Protein AF-0000000071598225 (afdb_homodimer)

pLDDT: mean 70.07, std 23.24, range [24.27, 95.56]

Foldseek 3Di:
DPPPPPVVVPPPVPLVVLLPPCPVCLPLVVVCVVCVVVCVVVVHDQDPVNSSSVSSVVVVVVVVLVVQLVVVCVVVVHPDRDPVSSVVCVVVVVVPPD/DPPPPPPVPPPPVPLVVLLPPCPVCLPLVVVCVVCVVVCVVVVHDQDPVNSSSVSSVVVVVVVVLVVQLVVVCVVVVHPDRDPVSSVVCVVVVVVPPD

Organism: Manduca sexta (NCBI:txid7130)

Structure (mmCIF, N/CA/C/O backbone):
data_AF-0000000071598225-model_v1
#
loop_
_entity.id
_entity.type
_entity.pdbx_description
1 polymer 'Centromere protein X'
#
loop_
_atom_site.group_PDB
_atom_site.id
_atom_site.type_symbol
_atom_site.label_atom_id
_atom_site.label_alt_id
_atom_site.label_comp_id
_atom_site.label_asym_id
_atom_site.label_entity_id
_atom_site.label_seq_id
_atom_site.pdbx_PDB_ins_code
_atom_site.Cartn_x
_atom_site.Cartn_y
_atom_site.Cartn_z
_atom_site.occupancy
_atom_site.B_iso_or_equiv
_atom_site.auth_seq_id
_atom_site.auth_comp_id
_atom_site.auth_asym_id
_atom_site.auth_atom_id
_atom_site.pdbx_PDB_model_num
ATOM 1 N N . MET A 1 1 ? -28.828 -3.996 40.094 1 24.27 1 MET A N 1
ATOM 2 C CA . MET A 1 1 ? -27.719 -3.182 39.562 1 24.27 1 MET A CA 1
ATOM 3 C C . MET A 1 1 ? -27.25 -3.689 38.219 1 24.27 1 MET A C 1
ATOM 5 O O . MET A 1 1 ? -26.688 -4.777 38.125 1 24.27 1 MET A O 1
ATOM 9 N N . ALA A 1 2 ? -28.047 -3.359 37.125 1 32.53 2 ALA A N 1
ATOM 10 C CA . ALA A 1 2 ? -28.109 -3.889 35.781 1 32.53 2 ALA A CA 1
ATOM 11 C C . ALA A 1 2 ? -26.828 -3.586 35 1 32.53 2 ALA A C 1
ATOM 13 O O . ALA A 1 2 ? -26.422 -2.426 34.906 1 32.53 2 ALA A O 1
ATOM 14 N N . ARG A 1 3 ? -25.766 -4.344 35.25 1 30.97 3 ARG A N 1
ATOM 15 C CA . ARG A 1 3 ? -24.5 -4.227 34.562 1 30.97 3 ARG A CA 1
ATOM 16 C C . ARG A 1 3 ? -24.703 -4.191 33.031 1 30.97 3 ARG A C 1
ATOM 18 O O . ARG A 1 3 ? -25.188 -5.156 32.469 1 30.97 3 ARG A O 1
ATOM 25 N N . ASN A 1 4 ? -25.203 -3.088 32.531 1 29.61 4 ASN A N 1
ATOM 26 C CA . ASN A 1 4 ? -25.344 -2.797 31.094 1 29.61 4 ASN A CA 1
ATOM 27 C C . ASN A 1 4 ? -24.078 -3.18 30.328 1 29.61 4 ASN A C 1
ATOM 29 O O . ASN A 1 4 ? -23 -2.648 30.594 1 29.61 4 ASN A O 1
ATOM 33 N N . SER A 1 5 ? -23.984 -4.438 30.047 1 31.88 5 SER A N 1
ATOM 34 C CA . SER A 1 5 ? -22.969 -5.07 29.219 1 31.88 5 SER A CA 1
ATOM 35 C C . SER A 1 5 ? -22.703 -4.254 27.953 1 31.88 5 SER A C 1
ATOM 37 O O . SER A 1 5 ? -23.578 -4.117 27.094 1 31.88 5 SER A O 1
ATOM 39 N N . ASN A 1 6 ? -22.125 -3.064 28.109 1 31.23 6 ASN A N 1
ATOM 40 C CA . ASN A 1 6 ? -21.625 -2.191 27.047 1 31.23 6 ASN A CA 1
ATOM 41 C C . ASN A 1 6 ? -20.859 -2.973 25.984 1 31.23 6 ASN A C 1
ATOM 43 O O . ASN A 1 6 ? -19.75 -3.461 26.25 1 31.23 6 ASN A O 1
ATOM 47 N N . GLU A 1 7 ? -21.547 -3.922 25.344 1 30.5 7 GLU A N 1
ATOM 48 C CA . GLU A 1 7 ? -21.062 -4.629 24.172 1 30.5 7 GLU A CA 1
ATOM 49 C C . GLU A 1 7 ? -20.328 -3.68 23.219 1 30.5 7 GLU A C 1
ATOM 51 O O . GLU A 1 7 ? -20.938 -2.758 22.672 1 30.5 7 GLU A O 1
ATOM 56 N N . LYS A 1 8 ? -19.281 -3.092 23.688 1 32.28 8 LYS A N 1
ATOM 57 C CA . LYS A 1 8 ? -18.344 -2.352 22.859 1 32.28 8 LYS A CA 1
ATOM 58 C C . LYS A 1 8 ? -18.219 -3 21.469 1 32.28 8 LYS A C 1
ATOM 60 O O . LYS A 1 8 ? -17.797 -4.152 21.359 1 32.28 8 LYS A O 1
ATOM 65 N N . GLY A 1 9 ? -19.266 -2.953 20.656 1 29.3 9 GLY A N 1
ATOM 66 C CA . GLY A 1 9 ? -19.344 -3.312 19.25 1 29.3 9 GLY A CA 1
ATOM 67 C C . GLY A 1 9 ? -18.047 -3.064 18.484 1 29.3 9 GLY A C 1
ATOM 68 O O . GLY A 1 9 ? -17.625 -1.918 18.344 1 29.3 9 GLY A O 1
ATOM 69 N N . GLU A 1 10 ? -17.141 -3.887 18.672 1 32.41 10 GLU A N 1
ATOM 70 C CA . GLU A 1 10 ? -15.852 -3.969 17.984 1 32.41 10 GLU A CA 1
ATOM 71 C C . GLU A 1 10 ? -16 -3.633 16.5 1 32.41 10 GLU A C 1
ATOM 73 O O . GLU A 1 10 ? -16.766 -4.285 15.781 1 32.41 10 GLU A O 1
ATOM 78 N N . ASP A 1 11 ? -16.219 -2.365 16.172 1 32.75 11 ASP A N 1
ATOM 79 C CA . ASP A 1 11 ? -16.219 -1.809 14.82 1 32.75 11 ASP A CA 1
ATOM 80 C C . ASP A 1 11 ? -15.188 -2.5 13.938 1 32.75 11 ASP A C 1
ATOM 82 O O . ASP A 1 11 ? -13.992 -2.18 14 1 32.75 11 ASP A O 1
ATOM 86 N N . SER A 1 12 ? -15.273 -3.818 13.898 1 37 12 SER A N 1
ATOM 87 C CA . SER A 1 12 ? -14.562 -4.613 12.898 1 37 12 SER A CA 1
ATOM 88 C C . SER A 1 12 ? -14.617 -3.949 11.523 1 37 12 SER A C 1
ATOM 90 O O . SER A 1 12 ? -15.688 -3.58 11.047 1 37 12 SER A O 1
ATOM 92 N N . VAL A 1 13 ? -13.719 -3.119 11.297 1 34.91 13 VAL A N 1
ATOM 93 C CA . VAL A 1 13 ? -13.664 -2.59 9.938 1 34.91 13 VAL A CA 1
ATOM 94 C C . VAL A 1 13 ? -13.984 -3.699 8.938 1 34.91 13 VAL A C 1
ATOM 96 O O . VAL A 1 13 ? -13.328 -4.746 8.93 1 34.91 13 VAL A O 1
ATOM 99 N N . ASP A 1 14 ? -15.211 -3.887 8.664 1 36.88 14 ASP A N 1
ATOM 100 C CA . ASP A 1 14 ? -15.711 -4.77 7.613 1 36.88 14 ASP A CA 1
ATOM 101 C C . ASP A 1 14 ? -14.906 -4.602 6.324 1 36.88 14 ASP A C 1
ATOM 103 O O . ASP A 1 14 ? -14.859 -3.508 5.754 1 36.88 14 ASP A O 1
ATOM 107 N N . PRO A 1 15 ? -13.914 -5.434 6.133 1 37.16 15 PRO A N 1
ATOM 108 C CA . PRO A 1 15 ? -13.172 -5.371 4.871 1 37.16 15 PRO A CA 1
ATOM 109 C C . PRO A 1 15 ? -14.062 -5.051 3.676 1 37.16 15 PRO A C 1
ATOM 111 O O . PRO A 1 15 ? -13.633 -4.379 2.736 1 37.16 15 PRO A O 1
ATOM 114 N N . ALA A 1 16 ? -15.227 -5.586 3.625 1 39.78 16 ALA A N 1
ATOM 115 C CA . ALA A 1 16 ? -16.188 -5.27 2.57 1 39.78 16 ALA A CA 1
ATOM 116 C C . ALA A 1 16 ? -16.484 -3.773 2.529 1 39.78 16 ALA A C 1
ATOM 118 O O . ALA A 1 16 ? -16.672 -3.201 1.453 1 39.78 16 ALA A O 1
ATOM 119 N N . ALA A 1 17 ? -16.75 -3.217 3.609 1 39.75 17 ALA A N 1
ATOM 120 C CA . ALA A 1 17 ? -17.062 -1.79 3.643 1 39.75 17 ALA A CA 1
ATOM 121 C C . ALA A 1 17 ? -15.898 -0.961 3.109 1 39.75 17 ALA A C 1
ATOM 123 O O . ALA A 1 17 ? -16.109 0.063 2.455 1 39.75 17 ALA A O 1
ATOM 124 N N . VAL A 1 18 ? -14.672 -1.358 3.492 1 36.47 18 VAL A N 1
ATOM 125 C CA . VAL A 1 18 ? -13.508 -0.689 2.92 1 36.47 18 VAL A CA 1
ATOM 126 C C . VAL A 1 18 ? -13.539 -0.802 1.398 1 36.47 18 VAL A C 1
ATOM 128 O O . VAL A 1 18 ? -13.195 0.149 0.691 1 36.47 18 VAL A O 1
ATOM 131 N N . VAL A 1 19 ? -14.008 -1.912 0.935 1 36.34 19 VAL A N 1
ATOM 132 C CA . VAL A 1 19 ? -14.047 -2.191 -0.497 1 36.34 19 VAL A CA 1
ATOM 133 C C . VAL A 1 19 ? -15.062 -1.277 -1.175 1 36.34 19 VAL A C 1
ATOM 135 O O . VAL A 1 19 ? -14.859 -0.849 -2.312 1 36.34 19 VAL A O 1
ATOM 138 N N . SER A 1 20 ? -16.172 -1.08 -0.518 1 34.19 20 SER A N 1
ATOM 139 C CA . SER A 1 20 ? -17.266 -0.399 -1.203 1 34.19 20 SER A CA 1
ATOM 140 C C . SER A 1 20 ? -16.859 1.019 -1.602 1 34.19 20 SER A C 1
ATOM 142 O O . SER A 1 20 ? -17.25 1.503 -2.666 1 34.19 20 SER A O 1
ATOM 144 N N . ASN A 1 21 ? -16.469 1.768 -0.641 1 32.78 21 ASN A N 1
ATOM 145 C CA . ASN A 1 21 ? -16.375 3.189 -0.948 1 32.78 21 ASN A CA 1
ATOM 146 C C . ASN A 1 21 ? -15.125 3.502 -1.776 1 32.78 21 ASN A C 1
ATOM 148 O O . ASN A 1 21 ? -14.805 4.668 -2.012 1 32.78 21 ASN A O 1
ATOM 152 N N . VAL A 1 22 ? -14.195 2.541 -1.719 1 34.09 22 VAL A N 1
ATOM 153 C CA . VAL A 1 22 ? -13.039 3.027 -2.459 1 34.09 22 VAL A CA 1
ATOM 154 C C . VAL A 1 22 ? -13.383 3.15 -3.939 1 34.09 22 VAL A C 1
ATOM 156 O O . VAL A 1 22 ? -13.406 2.15 -4.664 1 34.09 22 VAL A O 1
ATOM 159 N N . LYS A 1 23 ? -14.297 3.828 -4.223 1 36.16 23 LYS A N 1
ATOM 160 C CA . LYS A 1 23 ? -14.508 4.301 -5.586 1 36.16 23 LYS A CA 1
ATOM 161 C C . LYS A 1 23 ? -13.18 4.633 -6.262 1 36.16 23 LYS A C 1
ATOM 163 O O . LYS A 1 23 ? -13.148 5.059 -7.418 1 36.16 23 LYS A O 1
ATOM 168 N N . SER A 1 24 ? -12.109 4.926 -5.434 1 40.84 24 SER A N 1
ATOM 169 C CA . SER A 1 24 ? -10.914 5.355 -6.148 1 40.84 24 SER A CA 1
ATOM 170 C C . SER A 1 24 ? -10.273 4.195 -6.902 1 40.84 24 SER A C 1
ATOM 172 O O . SER A 1 24 ? -9.977 3.152 -6.316 1 40.84 24 SER A O 1
ATOM 174 N N . THR A 1 25 ? -10.719 4.016 -8.086 1 43.25 25 THR A N 1
ATOM 175 C CA . THR A 1 25 ? -10.188 3.125 -9.109 1 43.25 25 THR A CA 1
ATOM 176 C C . THR A 1 25 ? -8.672 3.01 -8.984 1 43.25 25 THR A C 1
ATOM 178 O O . THR A 1 25 ? -7.938 3.926 -9.375 1 43.25 25 THR A O 1
ATOM 181 N N . PHE A 1 26 ? -8.203 2.783 -7.727 1 51.78 26 PHE A N 1
ATOM 182 C CA . PHE A 1 26 ? -6.824 2.307 -7.758 1 51.78 26 PHE A CA 1
ATOM 183 C C . PHE A 1 26 ? -6.578 1.431 -8.977 1 51.78 26 PHE A C 1
ATOM 185 O O . PHE A 1 26 ? -7.184 0.365 -9.117 1 51.78 26 PHE A O 1
ATOM 192 N N . LYS A 1 27 ? -6.105 2.197 -10.055 1 62.22 27 LYS A N 1
ATOM 193 C CA . LYS A 1 27 ? -5.996 1.568 -11.367 1 62.22 27 LYS A CA 1
ATOM 194 C C . LYS A 1 27 ? -5.27 0.23 -11.281 1 62.22 27 LYS A C 1
ATOM 196 O O . LYS A 1 27 ? -4.211 0.133 -10.648 1 62.22 27 LYS A O 1
ATOM 201 N N . LYS A 1 28 ? -6.16 -0.711 -11.352 1 71.12 28 LYS A N 1
ATOM 202 C CA . LYS A 1 28 ? -5.699 -2.078 -11.578 1 71.12 28 LYS A CA 1
ATOM 203 C C . LYS A 1 28 ? -4.383 -2.094 -12.352 1 71.12 28 LYS A C 1
ATOM 205 O O . LYS A 1 28 ? -3.488 -2.889 -12.047 1 71.12 28 LYS A O 1
ATOM 210 N N . GLU A 1 29 ? -4.332 -1.065 -13.148 1 71.44 29 GLU A N 1
ATOM 211 C CA . GLU A 1 29 ? -3.18 -1.021 -14.039 1 71.44 29 GLU A CA 1
ATOM 212 C C . GLU A 1 29 ? -1.901 -0.691 -13.273 1 71.44 29 GLU A C 1
ATOM 214 O O . GLU A 1 29 ? -0.827 -1.195 -13.609 1 71.44 29 GLU A O 1
ATOM 219 N N . ILE A 1 30 ? -2.074 0.053 -12.25 1 69.06 30 ILE A N 1
ATOM 220 C CA . ILE A 1 30 ? -0.913 0.464 -11.469 1 69.06 30 ILE A CA 1
ATOM 221 C C . ILE A 1 30 ? -0.365 -0.73 -10.688 1 69.06 30 ILE A C 1
ATOM 223 O O . ILE A 1 30 ? 0.847 -0.956 -10.656 1 69.06 30 ILE A O 1
ATOM 227 N N . ILE A 1 31 ? -1.209 -1.408 -10.133 1 78.19 31 ILE A N 1
ATOM 228 C CA . ILE A 1 31 ? -0.798 -2.572 -9.352 1 78.19 31 ILE A CA 1
ATOM 229 C C . ILE A 1 31 ? -0.162 -3.611 -10.273 1 78.19 31 ILE A C 1
ATOM 231 O O . ILE A 1 31 ? 0.85 -4.223 -9.922 1 78.19 31 ILE A O 1
ATOM 235 N N . LYS A 1 32 ? -0.778 -3.732 -11.398 1 76.94 32 LYS A N 1
ATOM 236 C CA . LYS A 1 32 ? -0.254 -4.695 -12.367 1 76.94 32 LYS A CA 1
ATOM 237 C C . LYS A 1 32 ? 1.166 -4.328 -12.789 1 76.94 32 LYS A C 1
ATOM 239 O O . LYS A 1 32 ? 2.029 -5.203 -12.898 1 76.94 32 LYS A O 1
ATOM 244 N N . GLU A 1 33 ? 1.327 -3.117 -13.031 1 74.94 33 GLU A N 1
ATOM 245 C CA . GLU A 1 33 ? 2.65 -2.65 -13.43 1 74.94 33 GLU A CA 1
ATOM 246 C C . GLU A 1 33 ? 3.684 -2.91 -12.336 1 74.94 33 GLU A C 1
ATOM 248 O O . GLU A 1 33 ? 4.82 -3.293 -12.625 1 74.94 33 GLU A O 1
ATOM 253 N N . LEU A 1 34 ? 3.256 -2.67 -11.156 1 74.62 34 LEU A N 1
ATOM 254 C CA . LEU A 1 34 ? 4.148 -2.877 -10.016 1 74.62 34 LEU A CA 1
ATOM 255 C C . LE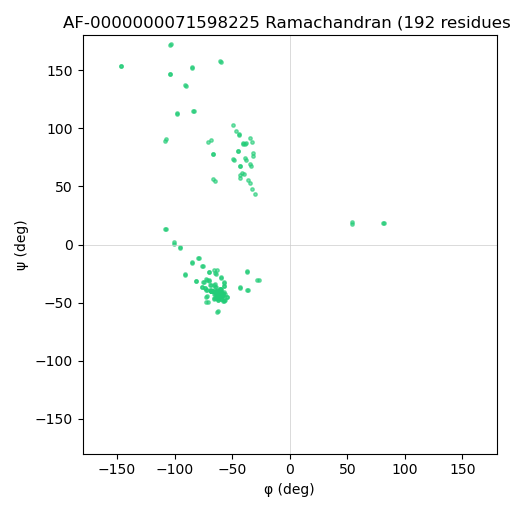U A 1 34 ? 4.527 -4.348 -9.883 1 74.62 34 LEU A C 1
ATOM 257 O O . LEU A 1 34 ? 5.672 -4.676 -9.562 1 74.62 34 LEU A O 1
ATOM 261 N N . LEU A 1 35 ? 3.635 -5.16 -10.164 1 79.31 35 LEU A N 1
ATOM 262 C CA . LEU A 1 35 ? 3.828 -6.582 -9.906 1 79.31 35 LEU A CA 1
ATOM 263 C C . LEU A 1 35 ? 4.43 -7.281 -11.117 1 79.31 35 LEU A C 1
ATOM 265 O O . LEU A 1 35 ? 4.914 -8.414 -11.008 1 79.31 35 LEU A O 1
ATOM 269 N N . ASN A 1 36 ? 4.215 -6.777 -12.258 1 74.56 36 ASN A N 1
ATOM 270 C CA . ASN A 1 36 ? 4.695 -7.406 -13.484 1 74.56 36 ASN A CA 1
ATOM 271 C C . ASN A 1 36 ? 6.129 -7.902 -13.328 1 74.56 36 ASN A C 1
ATOM 273 O O . ASN A 1 36 ? 6.473 -8.984 -13.812 1 74.56 36 ASN A O 1
ATOM 277 N N . GLY A 1 37 ? 6.984 -7.195 -12.633 1 66.56 37 GLY A N 1
ATOM 278 C CA . GLY A 1 37 ? 8.328 -7.707 -12.438 1 66.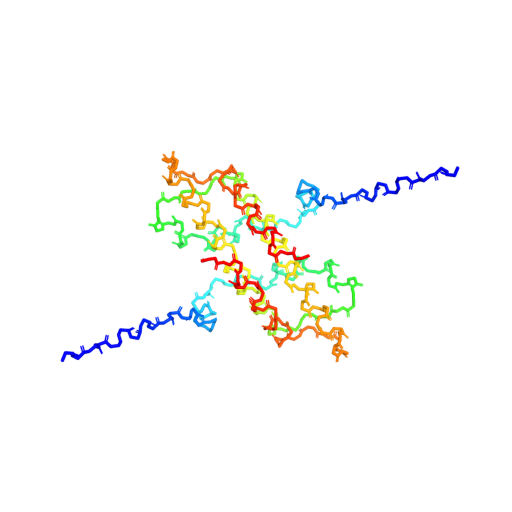56 37 GLY A CA 1
ATOM 279 C C . GLY A 1 37 ? 8.383 -8.898 -11.492 1 66.56 37 GLY A C 1
ATOM 280 O O . GLY A 1 37 ? 8.922 -9.945 -11.844 1 66.56 37 GLY A O 1
ATOM 281 N N . SER A 1 38 ? 7.816 -8.82 -10.406 1 63.06 38 SER A N 1
ATOM 282 C CA . SER A 1 38 ? 7.898 -9.836 -9.359 1 63.06 38 SER A CA 1
ATOM 283 C C . SER A 1 38 ? 7.023 -11.039 -9.688 1 63.06 38 SER A C 1
ATOM 285 O O . SER A 1 38 ? 7.418 -12.188 -9.445 1 63.06 38 SER A O 1
ATOM 287 N N . PHE A 1 39 ? 5.902 -10.844 -10.273 1 66.88 39 PHE A N 1
ATOM 288 C CA . PHE A 1 39 ? 4.961 -11.914 -10.586 1 66.88 39 PHE A CA 1
ATOM 289 C C . PHE A 1 39 ? 5.352 -12.633 -11.867 1 66.88 39 PHE A C 1
ATOM 291 O O . PHE A 1 39 ? 5.145 -13.836 -12 1 66.88 39 PHE A O 1
ATOM 298 N N . GLN A 1 40 ? 5.922 -11.93 -12.695 1 61.53 40 GLN A N 1
ATOM 299 C CA . GLN A 1 40 ? 6.375 -12.57 -13.922 1 61.53 40 GLN A CA 1
ATOM 300 C C . GLN A 1 40 ? 7.547 -13.508 -13.656 1 61.53 40 GLN A C 1
ATOM 302 O O . GLN A 1 40 ? 7.66 -14.562 -14.289 1 61.53 40 GLN A O 1
ATOM 307 N N . ASP A 1 41 ? 8.297 -13.164 -12.695 1 64.62 41 ASP A N 1
ATOM 308 C CA . ASP A 1 41 ? 9.469 -13.984 -12.43 1 64.62 41 ASP A CA 1
ATOM 309 C C . ASP A 1 41 ? 9.078 -15.344 -11.852 1 64.62 41 ASP A C 1
ATOM 311 O O . ASP A 1 41 ? 9.766 -16.344 -12.062 1 64.62 41 ASP A O 1
ATOM 315 N N . ASN A 1 42 ? 7.984 -15.484 -11.258 1 65.88 42 ASN A N 1
ATOM 316 C CA . ASN A 1 42 ? 7.598 -16.719 -10.578 1 65.88 42 ASN A CA 1
ATOM 317 C C . ASN A 1 42 ? 6.512 -17.453 -11.344 1 65.88 42 ASN A C 1
ATOM 319 O O . ASN A 1 42 ? 5.973 -18.453 -10.859 1 65.88 42 ASN A O 1
ATOM 323 N N . LYS A 1 43 ? 6.297 -17.031 -12.578 1 76.94 43 LYS A N 1
ATOM 324 C CA . LYS A 1 43 ? 5.273 -17.656 -13.414 1 76.94 43 LYS A CA 1
ATOM 325 C C . LYS A 1 43 ? 3.916 -17.656 -12.719 1 76.94 43 LYS A C 1
ATOM 327 O O . LYS A 1 43 ? 3.107 -18.562 -12.906 1 76.94 43 LYS A O 1
ATOM 332 N N . MET A 1 44 ? 3.766 -16.844 -11.727 1 83.94 44 MET A N 1
ATOM 333 C CA . MET A 1 44 ? 2.496 -16.703 -11.016 1 83.94 44 MET A CA 1
ATOM 334 C C . MET A 1 44 ? 1.635 -15.625 -11.656 1 83.94 44 MET A C 1
ATOM 336 O O . MET A 1 44 ? 2.15 -14.594 -12.094 1 83.94 44 MET A O 1
ATOM 340 N N . LYS A 1 45 ? 0.353 -16.016 -11.758 1 87.06 45 LYS A N 1
ATOM 341 C CA . LYS A 1 45 ? -0.62 -15.039 -12.242 1 87.06 45 LYS A CA 1
ATOM 342 C C . LYS A 1 45 ? -1.469 -14.5 -11.094 1 87.06 45 LYS A C 1
ATOM 344 O O . LYS A 1 45 ? -1.721 -15.203 -10.117 1 87.06 45 LYS A O 1
ATOM 349 N N . LEU A 1 46 ? -1.804 -13.281 -11.25 1 90.44 46 LEU A N 1
ATOM 350 C CA . LEU A 1 46 ? -2.709 -12.633 -10.312 1 90.44 46 LEU A CA 1
ATOM 351 C C . LEU A 1 46 ? -4.137 -12.617 -10.852 1 90.44 46 LEU A C 1
ATOM 353 O O . LEU A 1 46 ? -4.402 -12.023 -11.891 1 90.44 46 LEU A O 1
ATOM 357 N N . GLY A 1 47 ? -4.984 -13.367 -10.148 1 91 47 GLY A N 1
ATOM 358 C CA . GLY A 1 47 ? -6.383 -13.359 -10.555 1 91 47 GLY A CA 1
ATOM 359 C C . GLY A 1 47 ? -7.012 -11.984 -10.492 1 91 47 GLY A C 1
ATOM 360 O O . GLY A 1 47 ? -6.574 -11.125 -9.719 1 91 47 GLY A O 1
ATOM 361 N N . ASN A 1 48 ? -8.094 -11.867 -11.273 1 88.88 48 ASN A N 1
ATOM 362 C CA . ASN A 1 48 ? -8.75 -10.57 -11.359 1 88.88 48 ASN A CA 1
ATOM 363 C C . ASN A 1 48 ? -9.32 -10.133 -10.016 1 88.88 48 ASN A C 1
ATOM 365 O O . ASN A 1 48 ? -9.156 -8.984 -9.609 1 88.88 48 ASN A O 1
ATOM 369 N N . ASP A 1 49 ? -9.93 -11.047 -9.414 1 90.94 49 ASP A N 1
ATOM 370 C CA . ASP A 1 49 ? -10.516 -10.703 -8.125 1 90.94 49 ASP A CA 1
ATOM 371 C C . ASP A 1 49 ? -9.438 -10.438 -7.082 1 90.94 49 ASP A C 1
ATOM 373 O O . ASP A 1 49 ? -9.602 -9.586 -6.207 1 90.94 49 ASP A O 1
ATOM 377 N N . ALA A 1 50 ? -8.391 -11.227 -7.109 1 92.31 50 ALA A N 1
ATOM 378 C CA . ALA A 1 50 ? -7.25 -11 -6.227 1 92.31 50 ALA A CA 1
ATOM 379 C C . ALA A 1 50 ? -6.652 -9.617 -6.445 1 92.31 50 ALA A C 1
ATOM 381 O O . ALA A 1 50 ? -6.32 -8.922 -5.48 1 92.31 50 ALA A O 1
ATOM 382 N N . LEU A 1 51 ? -6.562 -9.289 -7.672 1 88.06 51 LEU A N 1
ATOM 383 C CA . LEU A 1 51 ? -6.047 -7.969 -8.016 1 88.06 51 LEU A CA 1
ATOM 384 C C . LEU A 1 51 ? -6.895 -6.871 -7.383 1 88.06 51 LEU A C 1
ATOM 386 O O . LEU A 1 51 ? -6.359 -5.906 -6.832 1 88.06 51 LEU A O 1
ATOM 390 N N . LEU A 1 52 ? -8.125 -7.043 -7.441 1 87 52 LEU A N 1
ATOM 391 C CA . LEU A 1 52 ? -9.031 -6.062 -6.859 1 87 52 LEU A CA 1
ATOM 392 C C . LEU A 1 52 ? -8.836 -5.969 -5.348 1 87 52 LEU A C 1
ATOM 394 O O . LEU A 1 52 ? -8.828 -4.871 -4.789 1 87 52 LEU A O 1
ATOM 398 N N . LEU A 1 53 ? -8.641 -7.09 -4.77 1 88.88 53 LEU A N 1
ATOM 399 C CA . LEU A 1 53 ? -8.438 -7.09 -3.324 1 88.88 53 LEU A CA 1
ATOM 400 C C . LEU A 1 53 ? -7.113 -6.438 -2.955 1 88.88 53 LEU A C 1
ATOM 402 O O . LEU A 1 53 ? -7.027 -5.711 -1.965 1 88.88 53 LEU A O 1
ATOM 406 N N . VAL A 1 54 ? -6.105 -6.711 -3.723 1 88.81 54 VAL A N 1
ATOM 407 C CA . VAL A 1 54 ? -4.801 -6.109 -3.473 1 88.81 54 VAL A CA 1
ATOM 408 C C . VAL A 1 54 ? -4.902 -4.59 -3.564 1 88.81 54 VAL A C 1
ATOM 410 O O . VAL A 1 54 ? -4.277 -3.869 -2.783 1 88.81 54 VAL A O 1
ATOM 413 N N . VAL A 1 55 ? -5.656 -4.102 -4.469 1 85.44 55 VAL A N 1
ATOM 414 C CA . VAL A 1 55 ? -5.875 -2.666 -4.613 1 85.44 55 VAL A CA 1
ATOM 415 C C . VAL A 1 55 ? -6.48 -2.105 -3.328 1 85.44 55 VAL A C 1
ATOM 417 O O . VAL A 1 55 ? -6.039 -1.07 -2.826 1 85.44 55 VAL A O 1
ATOM 420 N N . GLU A 1 56 ? -7.457 -2.775 -2.857 1 85.19 56 GLU 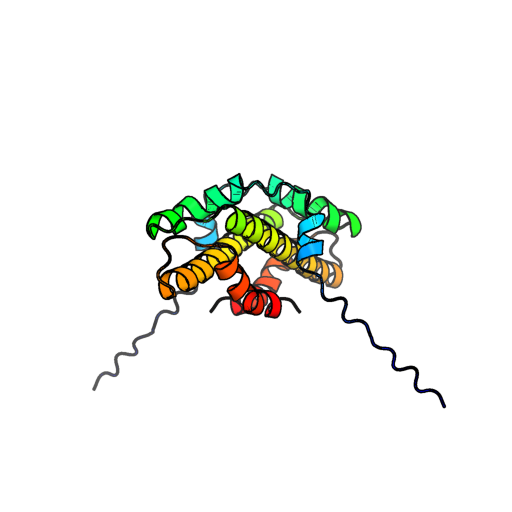A N 1
ATOM 421 C CA . GLU A 1 56 ? -8.102 -2.324 -1.626 1 85.19 56 GLU A CA 1
ATOM 422 C C . GLU A 1 56 ? -7.117 -2.34 -0.456 1 85.19 56 GLU A C 1
ATOM 424 O O . GLU A 1 56 ? -7.117 -1.425 0.37 1 85.19 56 GLU A O 1
ATOM 429 N N . VAL A 1 57 ? -6.395 -3.391 -0.343 1 85.94 57 VAL A N 1
ATOM 430 C CA . VAL A 1 57 ? -5.395 -3.506 0.712 1 85.94 57 VAL A CA 1
ATOM 431 C C . VAL A 1 57 ? -4.383 -2.367 0.594 1 85.94 57 VAL A C 1
ATOM 433 O O . VAL A 1 57 ? -4.055 -1.715 1.589 1 85.94 57 VAL A O 1
ATOM 436 N N . ALA A 1 58 ? -3.93 -2.094 -0.625 1 86.5 58 ALA A N 1
ATOM 437 C CA . ALA A 1 58 ? -2.967 -1.021 -0.861 1 86.5 58 ALA A CA 1
ATOM 438 C C . ALA A 1 58 ? -3.533 0.33 -0.434 1 86.5 58 ALA A C 1
ATOM 440 O O . ALA A 1 58 ? -2.836 1.136 0.185 1 86.5 58 ALA A O 1
ATOM 441 N N . LYS A 1 59 ? -4.707 0.591 -0.76 1 83.88 59 LYS A N 1
ATOM 442 C CA . LYS A 1 59 ? -5.367 1.832 -0.363 1 83.88 59 LYS A CA 1
ATOM 443 C C . LYS A 1 59 ? -5.371 1.992 1.155 1 83.88 59 LYS A C 1
ATOM 445 O O . LYS A 1 59 ? -5.078 3.072 1.671 1 83.88 59 LYS A O 1
ATOM 450 N N . CYS A 1 60 ? -5.754 0.946 1.817 1 84.25 60 CYS A N 1
ATOM 451 C CA . CYS A 1 60 ? -5.816 0.96 3.275 1 84.25 60 CYS A CA 1
ATOM 452 C C . CYS A 1 60 ? -4.445 1.238 3.875 1 84.25 60 CYS A C 1
ATOM 454 O O . CYS A 1 60 ? -4.316 2.057 4.789 1 84.25 60 CYS A O 1
ATOM 456 N N . LEU A 1 61 ? -3.469 0.55 3.305 1 84.5 61 LEU A N 1
ATOM 457 C CA . LEU A 1 61 ? -2.119 0.682 3.844 1 84.5 61 LEU A CA 1
ATOM 458 C C . LEU A 1 61 ? -1.577 2.088 3.613 1 84.5 61 LEU A C 1
ATOM 460 O O . LEU A 1 61 ? -0.923 2.658 4.492 1 84.5 61 LEU A O 1
ATOM 464 N N . VAL A 1 62 ? -1.84 2.637 2.498 1 86.31 62 VAL A N 1
ATOM 465 C CA . VAL A 1 62 ? -1.398 3.99 2.182 1 86.31 62 VAL A CA 1
ATOM 466 C C . VAL A 1 62 ? -2.105 4.992 3.094 1 86.31 62 VAL A C 1
ATOM 468 O O . VAL A 1 62 ? -1.471 5.891 3.652 1 86.31 62 VAL A O 1
ATOM 471 N N . THR A 1 63 ? -3.359 4.863 3.262 1 85 63 THR A N 1
ATOM 472 C CA . THR A 1 63 ? -4.137 5.754 4.121 1 85 63 THR A CA 1
ATOM 473 C C . THR A 1 63 ? -3.625 5.699 5.555 1 85 63 THR A C 1
ATOM 475 O O . THR A 1 63 ? -3.494 6.734 6.211 1 85 63 THR A O 1
ATOM 478 N N . GLU A 1 64 ? -3.381 4.469 5.965 1 84.12 64 GLU A N 1
ATOM 479 C CA . GLU A 1 64 ? -2.869 4.281 7.32 1 84.12 64 GLU A CA 1
ATOM 480 C C . GLU A 1 64 ? -1.51 4.953 7.496 1 84.12 64 GLU A C 1
ATOM 482 O O . GLU A 1 64 ? -1.26 5.609 8.508 1 84.12 64 GLU A O 1
ATOM 487 N N . THR A 1 65 ? -0.618 4.754 6.625 1 89.44 65 THR A N 1
ATOM 488 C CA . THR A 1 65 ? 0.705 5.367 6.676 1 89.44 65 THR A CA 1
ATOM 489 C C . THR A 1 65 ? 0.594 6.883 6.789 1 89.44 65 THR A C 1
ATOM 491 O O . THR A 1 65 ? 1.235 7.496 7.645 1 89.44 65 THR A O 1
ATOM 494 N N . CYS A 1 66 ? -0.263 7.473 6.016 1 88.56 66 CYS A N 1
ATOM 495 C CA . CYS A 1 66 ? -0.383 8.93 5.977 1 88.56 66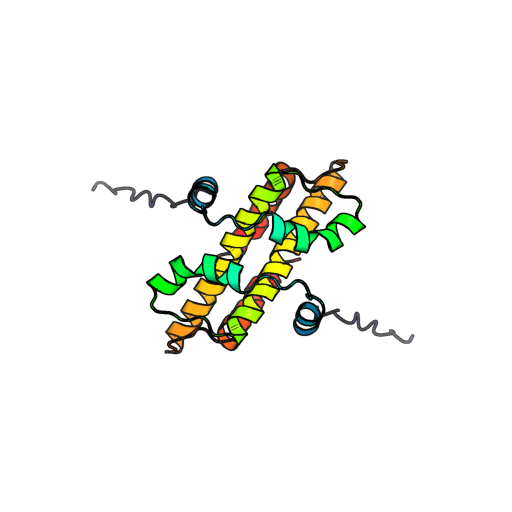 CYS A CA 1
ATOM 496 C C . CYS A 1 66 ? -1.077 9.453 7.227 1 88.56 66 CYS A C 1
ATOM 498 O O . CYS A 1 66 ? -0.745 10.531 7.719 1 88.56 66 CYS A O 1
ATOM 500 N N . LEU A 1 67 ? -2.061 8.688 7.672 1 87.31 67 LEU A N 1
ATOM 501 C CA . LEU A 1 67 ? -2.742 9.086 8.898 1 87.31 67 LEU A CA 1
ATOM 502 C C . LEU A 1 67 ? -1.775 9.102 10.078 1 87.31 67 LEU A C 1
ATOM 504 O O . LEU A 1 67 ? -1.757 10.055 10.859 1 87.31 67 LEU A O 1
ATOM 508 N N . ARG A 1 68 ? -0.983 8.062 10.125 1 89.38 68 ARG A N 1
ATOM 509 C CA . ARG A 1 68 ? 0.006 8 11.203 1 89.38 68 ARG A CA 1
ATOM 510 C C . ARG A 1 68 ? 1.023 9.125 11.07 1 89.38 68 ARG A C 1
ATOM 512 O O . ARG A 1 68 ? 1.364 9.781 12.062 1 89.38 68 ARG A O 1
ATOM 519 N N . ALA A 1 69 ? 1.501 9.312 9.922 1 92.31 69 ALA A N 1
ATOM 520 C CA . ALA A 1 69 ? 2.455 10.391 9.688 1 92.31 69 ALA A CA 1
ATOM 521 C C . ALA A 1 69 ? 1.844 11.75 10.031 1 92.31 69 ALA A C 1
ATOM 523 O O . ALA A 1 69 ? 2.514 12.609 10.602 1 92.31 69 ALA A O 1
ATOM 524 N N . SER A 1 70 ? 0.583 11.922 9.727 1 91 70 SER A N 1
ATOM 525 C CA . SER A 1 70 ? -0.116 13.164 10.023 1 91 70 SER A CA 1
ATOM 526 C C . SER A 1 70 ? -0.234 13.391 11.523 1 91 70 SER A C 1
ATOM 528 O O . SER A 1 70 ? -0.102 14.523 12 1 91 70 SER A O 1
ATOM 530 N N . THR A 1 71 ? -0.568 12.273 12.195 1 90.19 71 THR A N 1
ATOM 531 C CA . THR A 1 71 ? -0.645 12.344 13.648 1 90.19 71 THR A CA 1
ATOM 532 C C . THR A 1 71 ? 0.687 12.789 14.242 1 90.19 71 THR A C 1
ATOM 534 O O . THR A 1 71 ? 0.72 13.648 15.133 1 90.19 71 THR A O 1
ATOM 537 N N . HIS A 1 72 ? 1.798 12.219 13.656 1 91.88 72 HIS A N 1
ATOM 538 C CA . HIS A 1 72 ? 3.133 12.617 14.094 1 91.88 72 HIS A CA 1
ATOM 539 C C . HIS A 1 72 ? 3.393 14.086 13.789 1 91.88 72 HIS A C 1
ATOM 541 O O . HIS A 1 72 ? 3.943 14.812 14.625 1 91.88 72 HIS A O 1
ATOM 547 N N . ALA A 1 73 ? 3.018 14.547 12.633 1 93.75 73 ALA A N 1
ATOM 548 C CA . ALA A 1 73 ? 3.197 15.945 12.234 1 93.75 73 ALA A CA 1
ATOM 549 C C . ALA A 1 73 ? 2.422 16.875 13.156 1 93.75 73 ALA A C 1
ATOM 551 O O . ALA A 1 73 ? 2.953 17.906 13.602 1 93.75 73 ALA A O 1
ATOM 552 N N . LEU A 1 74 ? 1.147 16.531 13.438 1 91.12 74 LEU A N 1
ATOM 553 C CA . LEU A 1 74 ? 0.299 17.344 14.297 1 91.12 74 LEU A CA 1
ATOM 554 C C . LEU A 1 74 ? 0.892 17.453 15.695 1 91.12 74 LEU A C 1
ATOM 556 O O . LEU A 1 74 ? 0.872 18.531 16.297 1 91.12 74 LEU A O 1
ATOM 560 N N . GLN A 1 75 ? 1.378 16.344 16.188 1 93.75 75 GLN A N 1
ATOM 561 C CA . GLN A 1 75 ? 2.008 16.328 17.5 1 93.75 75 GLN A CA 1
ATOM 562 C C . GLN A 1 75 ? 3.207 17.266 17.547 1 93.75 75 GLN A C 1
ATOM 564 O O . GLN A 1 75 ? 3.521 17.812 18.609 1 93.75 75 GLN A O 1
ATOM 569 N N . GLU A 1 76 ? 3.867 17.516 16.469 1 94.75 76 GLU A N 1
ATOM 570 C CA . GLU A 1 76 ? 5.051 18.359 16.391 1 94.75 76 GLU A CA 1
ATOM 571 C C . GLU A 1 76 ? 4.68 19.781 15.984 1 94.75 76 GLU A C 1
ATOM 573 O O . GLU A 1 76 ? 5.559 20.641 15.812 1 94.75 76 GLU A O 1
ATOM 578 N N . GLY A 1 77 ? 3.383 20.031 15.719 1 92.69 77 GLY A N 1
ATOM 579 C CA . GLY A 1 77 ? 2.887 21.359 15.391 1 92.69 77 GLY A CA 1
ATOM 580 C C . GLY A 1 77 ? 3.102 21.734 13.938 1 92.69 77 GLY A C 1
ATOM 581 O O . GLY A 1 77 ? 3.18 22.922 13.602 1 92.69 77 GLY A O 1
ATOM 582 N N . CYS A 1 78 ? 3.324 20.781 13.133 1 91.69 78 CYS A N 1
ATOM 583 C CA . CYS A 1 78 ? 3.531 21.031 11.711 1 91.69 78 CYS A CA 1
ATOM 584 C C . CYS A 1 78 ? 2.201 21.109 10.977 1 91.69 78 CYS A C 1
ATOM 586 O O . CYS A 1 78 ? 1.204 20.531 11.414 1 91.69 78 CYS A O 1
ATOM 588 N N . GLU A 1 79 ? 2.252 21.891 9.891 1 88.94 79 GLU A N 1
ATOM 589 C CA . GLU A 1 79 ? 1.056 22.031 9.07 1 88.94 79 GLU A CA 1
ATOM 590 C C . GLU A 1 79 ? 1.118 21.156 7.832 1 88.94 79 GLU A C 1
ATOM 592 O O . GLU A 1 79 ? 0.185 21.125 7.023 1 88.94 79 GLU A O 1
ATOM 597 N N . LYS A 1 80 ? 2.193 20.422 7.766 1 92.06 80 LYS A N 1
ATOM 598 C CA . LYS A 1 80 ? 2.336 19.5 6.645 1 92.06 80 LYS A CA 1
ATOM 599 C C . LYS A 1 80 ? 3.086 18.234 7.062 1 92.06 80 LYS A C 1
ATOM 601 O O . LYS A 1 80 ? 3.904 18.266 7.984 1 92.06 80 LYS A O 1
ATOM 606 N N . VAL A 1 81 ? 2.805 17.188 6.359 1 94.25 81 VAL A N 1
ATOM 607 C CA . VAL A 1 81 ? 3.555 15.945 6.543 1 94.25 81 VAL A CA 1
ATOM 608 C C . VAL A 1 81 ? 4.84 15.992 5.719 1 94.25 81 VAL A C 1
ATOM 610 O O . VAL A 1 81 ? 4.797 16.141 4.496 1 94.25 81 VAL A O 1
ATOM 613 N N . ASP A 1 82 ? 5.906 15.984 6.383 1 95.25 82 ASP A N 1
ATOM 614 C CA . ASP A 1 82 ? 7.207 15.938 5.727 1 95.25 82 ASP A CA 1
ATOM 615 C C . ASP A 1 82 ? 7.816 14.539 5.816 1 95.25 82 ASP A C 1
ATOM 617 O O . ASP A 1 82 ? 7.266 13.664 6.48 1 95.25 82 ASP A O 1
ATOM 621 N N . ILE A 1 83 ? 8.93 14.367 5.082 1 94.19 83 ILE A N 1
ATOM 622 C CA . ILE A 1 83 ? 9.562 13.062 4.934 1 94.19 83 ILE A CA 1
ATOM 623 C C . ILE A 1 83 ? 9.906 12.492 6.312 1 94.19 83 ILE A C 1
ATOM 625 O O . ILE A 1 83 ? 9.812 11.281 6.531 1 94.19 83 ILE A O 1
ATOM 629 N N . GLU A 1 84 ? 10.242 13.359 7.281 1 95.19 84 GLU A N 1
ATOM 630 C CA . GLU A 1 84 ? 10.648 12.898 8.609 1 95.19 84 GLU A CA 1
ATOM 631 C C . GLU A 1 84 ? 9.492 12.203 9.328 1 95.19 84 GLU A C 1
ATOM 633 O O . GLU A 1 84 ? 9.703 11.266 10.094 1 95.19 84 GLU A O 1
ATOM 638 N N . HIS A 1 85 ? 8.289 12.703 9.086 1 95.56 85 HIS A N 1
ATOM 639 C CA . HIS A 1 85 ? 7.117 12.133 9.742 1 95.56 85 HIS A CA 1
ATOM 640 C C . HIS A 1 85 ? 6.828 10.727 9.227 1 95.56 85 HIS A C 1
ATOM 642 O O . HIS A 1 85 ? 6.391 9.859 9.992 1 95.56 85 HIS A O 1
ATOM 648 N N . ILE A 1 86 ? 7.066 10.461 7.969 1 92.69 86 ILE A N 1
ATOM 649 C CA . ILE A 1 86 ? 6.879 9.133 7.391 1 92.69 86 ILE A CA 1
ATOM 650 C C . ILE A 1 86 ? 7.98 8.195 7.879 1 92.69 86 ILE A C 1
ATOM 652 O O . ILE A 1 86 ? 7.715 7.039 8.211 1 92.69 86 ILE A O 1
ATOM 656 N N . GLU A 1 87 ? 9.148 8.766 7.949 1 91.44 87 GLU A N 1
ATOM 657 C CA . GLU A 1 87 ? 10.289 7.969 8.398 1 91.44 87 GLU A CA 1
ATOM 658 C C . GLU A 1 87 ? 10.07 7.438 9.812 1 91.44 87 GLU A C 1
ATOM 660 O O . GLU A 1 87 ? 10.477 6.316 10.125 1 91.44 87 GLU A O 1
ATOM 665 N N . LYS A 1 88 ? 9.516 8.156 10.625 1 91.12 88 LYS A N 1
ATOM 666 C CA . LYS A 1 88 ? 9.25 7.758 12 1 91.12 88 LYS A CA 1
ATOM 667 C C . LYS A 1 88 ? 8.266 6.594 12.055 1 91.12 88 LYS A C 1
ATOM 669 O O . LYS A 1 88 ? 8.195 5.875 13.055 1 91.12 88 LYS A O 1
ATOM 674 N N . CYS A 1 89 ? 7.453 6.457 11.031 1 88.19 89 CYS A N 1
ATOM 675 C CA . CYS A 1 89 ? 6.461 5.391 10.984 1 88.19 89 CYS A CA 1
ATOM 676 C C . CYS A 1 89 ? 7.07 4.102 10.445 1 88.19 89 CYS A C 1
ATOM 678 O O . CYS A 1 89 ? 6.484 3.027 10.594 1 88.19 89 CYS A O 1
ATOM 680 N N . LEU A 1 90 ? 8.25 4.191 9.812 1 86.31 90 LEU A N 1
ATOM 681 C CA . LEU A 1 90 ? 8.828 3.076 9.07 1 86.31 90 LEU A CA 1
ATOM 682 C C . LEU A 1 90 ? 9.148 1.91 10 1 86.31 90 LEU A C 1
ATOM 684 O O . LEU A 1 90 ? 8.883 0.753 9.664 1 86.31 90 LEU A O 1
ATOM 688 N N . PRO A 1 91 ? 9.664 2.242 11.211 1 83.88 91 PRO A N 1
ATOM 689 C CA . PRO A 1 91 ? 9.953 1.104 12.086 1 83.88 91 PRO A CA 1
ATOM 690 C C . PRO A 1 91 ? 8.727 0.232 12.344 1 83.88 91 PRO A C 1
ATOM 692 O O . PRO A 1 91 ? 8.812 -0.997 12.281 1 83.88 91 PRO A O 1
ATOM 695 N N . GLN A 1 92 ? 7.645 0.844 12.531 1 78.38 92 GLN A N 1
ATOM 696 C CA . GLN A 1 92 ? 6.418 0.098 12.781 1 78.38 92 GLN A CA 1
ATOM 697 C C . GLN A 1 92 ? 5.969 -0.65 11.523 1 78.38 92 GLN A C 1
ATOM 699 O O . GLN A 1 92 ? 5.488 -1.783 11.609 1 78.38 92 GLN A O 1
ATOM 704 N N . LEU A 1 93 ? 6.066 -0.12 10.375 1 76 93 LEU A N 1
ATOM 705 C CA . LEU A 1 93 ? 5.668 -0.723 9.109 1 76 93 LEU A CA 1
ATOM 706 C C . LEU A 1 93 ? 6.559 -1.91 8.766 1 76 93 LEU A C 1
ATOM 708 O O . LEU A 1 93 ? 6.078 -2.932 8.273 1 76 93 LEU A O 1
ATOM 712 N N . MET A 1 94 ? 7.777 -1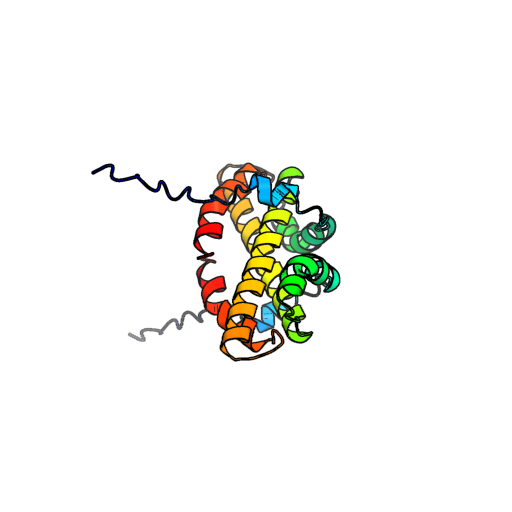.812 9 1 71.44 94 MET A N 1
ATOM 713 C CA . MET A 1 94 ? 8.766 -2.818 8.617 1 71.44 94 MET A CA 1
ATOM 714 C C . MET A 1 94 ? 8.68 -4.035 9.531 1 71.44 94 MET A C 1
ATOM 716 O O . MET A 1 94 ? 9 -5.152 9.117 1 71.44 94 MET A O 1
ATOM 720 N N . LEU A 1 95 ? 8.336 -3.836 10.711 1 71.5 95 LEU A N 1
ATOM 721 C CA . LEU A 1 95 ? 8.219 -4.941 11.656 1 71.5 95 LEU A CA 1
ATOM 722 C C . LEU A 1 95 ? 7.09 -5.883 11.25 1 71.5 95 LEU A C 1
ATOM 724 O O . LEU A 1 95 ? 7.074 -7.051 11.648 1 71.5 95 LEU A O 1
ATOM 728 N N . ASP A 1 96 ? 6.238 -5.414 10.523 1 60.44 96 ASP A N 1
ATOM 729 C CA . ASP A 1 96 ? 5.078 -6.172 10.07 1 60.44 96 ASP A CA 1
ATOM 730 C C . ASP A 1 96 ? 5.445 -7.109 8.93 1 60.44 96 ASP A C 1
ATOM 732 O O . ASP A 1 96 ? 4.66 -7.988 8.562 1 60.44 96 ASP A O 1
ATOM 736 N N . PHE A 1 97 ? 6.59 -6.945 8.391 1 58.53 97 PHE A N 1
ATOM 737 C CA . PHE A 1 97 ? 6.98 -7.758 7.246 1 58.53 97 PHE A CA 1
ATOM 738 C C . PHE A 1 97 ? 8.039 -8.781 7.645 1 58.53 97 PHE A C 1
ATOM 740 O O . PHE A 1 97 ? 9.086 -8.414 8.188 1 58.53 97 PHE A O 1
ATOM 747 N N . PRO A 1 98 ? 7.684 -10.031 8.078 1 47.62 98 PRO A N 1
ATOM 748 C CA . PRO A 1 98 ? 8.719 -11.031 8.367 1 47.62 98 PRO A CA 1
ATOM 749 C C . PRO A 1 98 ? 9.727 -11.188 7.23 1 47.62 98 PRO A C 1
ATOM 751 O O . PRO A 1 98 ? 9.406 -10.898 6.074 1 47.62 98 PRO A O 1
ATOM 754 N N . MET B 1 1 ? 42.094 -23.109 14.5 1 24.78 1 MET B N 1
ATOM 755 C CA . MET B 1 1 ? 40.75 -23.5 14.078 1 24.78 1 MET B CA 1
ATOM 756 C C . MET B 1 1 ? 39.875 -22.266 13.891 1 24.78 1 MET B C 1
ATOM 758 O O . MET B 1 1 ? 39.5 -21.594 14.859 1 24.78 1 MET B O 1
ATOM 762 N N . ALA B 1 2 ? 40.125 -21.516 12.766 1 31.81 2 ALA B N 1
ATOM 763 C CA . ALA B 1 2 ? 39.781 -20.156 12.391 1 31.81 2 ALA B CA 1
ATOM 764 C C . ALA B 1 2 ? 38.281 -20.016 12.211 1 31.81 2 ALA B C 1
ATOM 766 O O . ALA B 1 2 ? 37.656 -20.719 11.406 1 31.81 2 ALA B O 1
ATOM 767 N N . ARG B 1 3 ? 37.531 -19.922 13.312 1 30.97 3 ARG B N 1
ATOM 768 C CA . ARG B 1 3 ? 36.094 -19.703 13.297 1 30.97 3 ARG B CA 1
ATOM 769 C C . ARG B 1 3 ? 35.719 -18.547 12.383 1 30.97 3 ARG B C 1
ATOM 771 O O . ARG B 1 3 ? 36.125 -17.406 12.617 1 30.97 3 ARG B O 1
ATOM 778 N N . ASN B 1 4 ? 35.781 -18.75 11.07 1 29.5 4 ASN B N 1
ATOM 779 C CA . ASN B 1 4 ? 35.344 -17.828 10.031 1 29.5 4 ASN B CA 1
ATOM 780 C C . ASN B 1 4 ? 33.969 -17.219 10.367 1 29.5 4 ASN B C 1
ATOM 782 O O . ASN B 1 4 ? 33 -17.938 10.508 1 29.5 4 ASN B O 1
ATOM 786 N N . SER B 1 5 ? 34.031 -16.234 11.211 1 31.97 5 SER B N 1
ATOM 787 C CA . SER B 1 5 ? 32.906 -15.375 11.602 1 31.97 5 SER B CA 1
ATOM 788 C C . SER B 1 5 ? 32.062 -14.969 10.391 1 31.97 5 SER B C 1
ATOM 790 O O . SER B 1 5 ? 32.531 -14.242 9.516 1 31.97 5 SER B O 1
ATOM 792 N N . ASN B 1 6 ? 31.375 -15.93 9.773 1 31.41 6 ASN B N 1
ATOM 793 C CA . ASN B 1 6 ? 30.375 -15.766 8.719 1 31.41 6 ASN B CA 1
ATOM 794 C C . ASN B 1 6 ? 29.422 -14.617 9.031 1 31.41 6 ASN B C 1
ATOM 796 O O . ASN B 1 6 ? 28.562 -14.727 9.914 1 31.41 6 ASN B O 1
ATOM 800 N N . GLU B 1 7 ? 29.984 -13.414 9.219 1 30.33 7 GLU B N 1
ATOM 801 C CA . GLU B 1 7 ? 29.234 -12.172 9.305 1 30.33 7 GLU B CA 1
ATOM 802 C C . GLU B 1 7 ? 28.109 -12.133 8.273 1 30.33 7 GLU B C 1
ATOM 804 O O . GLU B 1 7 ? 28.359 -12.125 7.07 1 30.33 7 GLU B O 1
ATOM 809 N N . LYS B 1 8 ? 27.203 -13.055 8.391 1 32.38 8 LYS B N 1
ATOM 810 C CA . LYS B 1 8 ? 25.938 -13.031 7.648 1 32.38 8 LYS B CA 1
ATOM 811 C C . LYS B 1 8 ? 25.438 -11.602 7.469 1 32.38 8 LYS B C 1
ATOM 813 O O . LYS B 1 8 ? 25.141 -10.914 8.453 1 32.38 8 LYS B O 1
ATOM 818 N N . GLY B 1 9 ? 26.109 -10.789 6.652 1 29.11 9 GLY B N 1
ATOM 819 C CA . GLY B 1 9 ? 25.75 -9.469 6.152 1 29.11 9 GLY B CA 1
ATOM 820 C C . GLY B 1 9 ? 24.25 -9.289 5.977 1 29.11 9 GLY B C 1
ATOM 821 O O . GLY B 1 9 ? 23.625 -9.977 5.168 1 29.11 9 GLY B O 1
ATOM 822 N N . GLU B 1 10 ? 23.594 -9.062 7.027 1 32.28 10 GLU B N 1
ATOM 823 C CA . GLU B 1 10 ? 22.172 -8.703 7.125 1 32.28 10 GLU B CA 1
ATOM 824 C C . GLU B 1 10 ? 21.781 -7.746 6.004 1 32.28 10 GLU B C 1
ATOM 826 O O . GLU B 1 10 ? 22.359 -6.676 5.848 1 32.28 10 GLU B O 1
ATOM 831 N N . ASP B 1 11 ? 21.641 -8.242 4.781 1 32.88 11 ASP B N 1
ATOM 832 C CA . ASP B 1 11 ? 21.109 -7.555 3.615 1 32.88 11 ASP B CA 1
ATOM 833 C C . ASP B 1 11 ? 19.969 -6.609 4.008 1 32.88 11 ASP B C 1
ATOM 835 O O . ASP B 1 11 ? 18.844 -7.051 4.254 1 32.88 11 ASP B O 1
ATOM 839 N N . SER B 1 12 ? 20.281 -5.719 4.934 1 37.06 12 SER B N 1
ATOM 840 C CA . SER B 1 12 ? 19.422 -4.57 5.215 1 37.06 12 SER B CA 1
ATOM 841 C C . SER B 1 12 ? 18.859 -3.975 3.928 1 37.06 12 SER B C 1
ATOM 843 O O . SER B 1 12 ? 19.609 -3.666 3 1 37.06 12 SER B O 1
ATOM 845 N N . VAL B 1 13 ? 17.828 -4.488 3.51 1 34.66 13 VAL B N 1
ATOM 846 C CA . VAL B 1 13 ? 17.188 -3.836 2.375 1 34.66 13 VAL B CA 1
ATOM 847 C C . VAL B 1 13 ? 17.281 -2.318 2.527 1 34.66 13 VAL B C 1
ATOM 849 O O . VAL B 1 13 ? 16.844 -1.761 3.533 1 34.66 13 VAL B O 1
ATOM 852 N N . ASP B 1 14 ? 18.344 -1.77 2.086 1 36.78 14 ASP B N 1
ATOM 853 C CA . ASP B 1 14 ? 18.562 -0.33 1.99 1 36.78 14 ASP B CA 1
ATOM 854 C C . ASP B 1 14 ? 17.328 0.376 1.428 1 36.78 14 ASP B C 1
ATOM 856 O O . ASP B 1 14 ? 16.906 0.095 0.305 1 36.78 14 ASP B O 1
ATOM 860 N N . PRO B 1 15 ? 16.5 0.871 2.283 1 36.62 15 PRO B N 1
ATOM 861 C CA . PRO B 1 15 ? 15.344 1.631 1.791 1 36.62 15 PRO B CA 1
ATOM 862 C C . PRO B 1 15 ? 15.68 2.486 0.572 1 36.62 15 PRO B C 1
ATOM 864 O O . PRO B 1 15 ? 14.836 2.682 -0.303 1 36.62 15 PRO B O 1
ATOM 867 N N . ALA B 1 16 ? 16.828 3.084 0.543 1 39.75 16 ALA B N 1
ATOM 868 C CA . ALA B 1 16 ? 17.266 3.854 -0.616 1 39.75 16 ALA B CA 1
ATOM 869 C C . ALA B 1 16 ? 17.297 2.988 -1.873 1 39.75 16 ALA B C 1
ATOM 871 O O . ALA B 1 16 ? 16.984 3.461 -2.967 1 39.75 16 ALA B O 1
ATOM 872 N N . ALA B 1 17 ? 17.859 1.886 -1.79 1 40.12 17 ALA B N 1
ATOM 873 C CA . ALA B 1 17 ? 17.938 1.013 -2.957 1 40.12 17 ALA B CA 1
ATOM 874 C C . ALA B 1 17 ? 16.547 0.655 -3.473 1 40.12 17 ALA B C 1
ATOM 876 O O . ALA B 1 17 ? 16.344 0.536 -4.684 1 40.12 17 ALA B O 1
ATOM 877 N N . VAL B 1 18 ? 15.625 0.369 -2.541 1 36.16 18 VAL B N 1
ATOM 878 C CA . VAL B 1 18 ? 14.242 0.141 -2.953 1 36.16 18 VAL B CA 1
ATOM 879 C C . VAL B 1 18 ? 13.719 1.364 -3.703 1 36.16 18 VAL B C 1
ATOM 881 O O . VAL B 1 18 ? 13 1.231 -4.691 1 36.16 18 VAL B O 1
ATOM 884 N N . VAL B 1 19 ? 14.148 2.512 -3.277 1 36.19 19 VAL B N 1
ATOM 885 C CA . VAL B 1 19 ? 13.703 3.773 -3.857 1 36.19 19 VAL B CA 1
ATOM 886 C C . VAL B 1 19 ? 14.242 3.908 -5.281 1 36.19 19 VAL B C 1
ATOM 888 O O . VAL B 1 19 ? 13.562 4.453 -6.156 1 36.19 19 VAL B O 1
ATOM 891 N N . SER B 1 20 ? 15.461 3.502 -5.465 1 34.22 20 SER B N 1
ATOM 892 C CA . SER B 1 20 ? 16.109 3.797 -6.742 1 34.22 20 SER B CA 1
ATOM 893 C C . SER B 1 20 ? 15.375 3.111 -7.895 1 34.22 20 SER B C 1
ATOM 895 O O . SER B 1 20 ? 15.242 3.68 -8.984 1 34.22 20 SER B O 1
ATOM 897 N N . ASN B 1 21 ? 15.281 1.825 -7.812 1 33 21 ASN B N 1
ATOM 898 C CA . ASN B 1 21 ? 14.852 1.137 -9.023 1 33 21 ASN B CA 1
ATOM 899 C C . ASN B 1 21 ? 13.359 1.302 -9.266 1 33 21 ASN B C 1
ATOM 901 O O . ASN B 1 21 ? 12.797 0.672 -10.164 1 33 21 ASN B O 1
ATOM 905 N N . VAL B 1 22 ? 12.672 1.678 -8.195 1 34 22 VAL B N 1
ATOM 906 C CA . VAL B 1 22 ? 11.258 1.73 -8.562 1 34 22 VAL B CA 1
ATOM 907 C C . VAL B 1 22 ? 11.039 2.826 -9.602 1 34 22 VAL B C 1
ATOM 909 O O . VAL B 1 22 ? 10.945 4.008 -9.258 1 34 22 VAL B O 1
ATOM 912 N N . LYS B 1 23 ? 11.695 2.781 -10.57 1 36.41 23 LYS B N 1
ATOM 913 C CA . LYS B 1 23 ? 11.344 3.547 -11.766 1 36.41 23 LYS B CA 1
ATOM 914 C C . LYS B 1 23 ? 9.828 3.59 -11.961 1 36.41 23 LYS B C 1
ATOM 916 O O . LYS B 1 23 ? 9.344 4.176 -12.93 1 36.41 23 LYS B O 1
ATOM 921 N N . SER B 1 24 ? 9.117 2.588 -11.375 1 40.41 24 SER B N 1
ATOM 922 C CA . SER B 1 24 ? 7.699 2.641 -11.695 1 40.41 24 SER B CA 1
ATOM 923 C C . SER B 1 24 ? 7.031 3.859 -11.062 1 40.41 24 SER B C 1
ATOM 925 O O . SER B 1 24 ? 7.141 4.078 -9.859 1 40.41 24 SER B O 1
ATOM 927 N N . THR B 1 25 ? 7.031 4.93 -11.781 1 43.44 25 THR B N 1
ATOM 928 C CA . THR B 1 25 ? 6.316 6.18 -11.547 1 43.44 25 THR B CA 1
ATOM 929 C C . THR B 1 25 ? 5.012 5.926 -10.797 1 43.44 25 THR B C 1
ATOM 931 O O . THR B 1 25 ? 4.043 5.426 -11.375 1 43.44 25 THR B O 1
ATOM 934 N N . PHE B 1 26 ? 5.09 5.047 -9.766 1 51.22 26 PHE B N 1
ATOM 935 C CA . PHE B 1 26 ? 3.924 5.117 -8.891 1 51.22 26 PHE B CA 1
ATOM 936 C C . PHE B 1 26 ? 3.377 6.539 -8.836 1 51.22 26 PHE B C 1
ATOM 938 O O . PHE B 1 26 ? 4.055 7.453 -8.359 1 51.22 26 PHE B O 1
ATOM 945 N N . LYS B 1 27 ? 2.455 6.793 -9.82 1 61.97 27 LYS B N 1
ATOM 946 C CA . LYS B 1 27 ? 1.928 8.125 -10.086 1 61.97 27 LYS B CA 1
ATOM 947 C C . LYS B 1 27 ? 1.51 8.82 -8.797 1 61.97 27 LYS B C 1
ATOM 949 O O . LYS B 1 27 ? 0.774 8.25 -7.988 1 61.97 27 LYS B O 1
ATOM 954 N N . LYS B 1 28 ? 2.496 9.602 -8.453 1 70.5 28 LYS B N 1
ATOM 955 C CA . LYS B 1 28 ? 2.201 10.594 -7.422 1 70.5 28 LYS B CA 1
ATOM 956 C C . LYS B 1 28 ? 0.719 10.953 -7.418 1 70.5 28 LYS B C 1
ATOM 958 O O . LYS B 1 28 ? 0.118 11.117 -6.352 1 70.5 28 LYS B O 1
ATOM 963 N N . GLU B 1 29 ? 0.275 10.836 -8.648 1 71 29 GLU B N 1
ATOM 964 C CA . GLU B 1 29 ? -1.105 11.281 -8.812 1 71 29 GLU B CA 1
ATOM 965 C C . GLU B 1 29 ? -2.084 10.297 -8.18 1 71 29 GLU B C 1
ATOM 967 O O . GLU B 1 29 ? -3.119 10.695 -7.648 1 71 29 GLU B O 1
ATOM 972 N N . ILE B 1 30 ? -1.684 9.086 -8.164 1 68.5 30 ILE B N 1
ATOM 973 C CA . ILE B 1 30 ? -2.559 8.055 -7.613 1 68.5 30 ILE B CA 1
ATOM 974 C C . ILE B 1 30 ? -2.619 8.188 -6.094 1 68.5 30 ILE B C 1
ATOM 976 O O . ILE B 1 30 ? -3.697 8.117 -5.5 1 68.5 30 ILE B O 1
ATOM 980 N N . ILE B 1 31 ? -1.54 8.359 -5.547 1 78.31 31 ILE B N 1
ATOM 981 C CA . ILE B 1 31 ? -1.479 8.492 -4.094 1 78.31 31 ILE B CA 1
ATOM 982 C C . ILE B 1 31 ? -2.229 9.75 -3.66 1 78.31 31 ILE B C 1
ATOM 984 O O . ILE B 1 31 ? -2.961 9.727 -2.67 1 78.31 31 ILE B O 1
ATOM 988 N N . LYS B 1 32 ? -2.021 10.75 -4.453 1 77.12 32 LYS B N 1
ATOM 989 C CA . LYS B 1 32 ? -2.693 12.008 -4.137 1 77.12 32 LYS B CA 1
ATOM 990 C C . LYS B 1 32 ? -4.211 11.844 -4.18 1 77.12 32 LYS B C 1
ATOM 992 O O . LYS B 1 32 ? -4.918 12.367 -3.312 1 77.12 32 LYS B O 1
ATOM 997 N N . GLU B 1 33 ? -4.625 11.195 -5.16 1 74.75 33 GLU B N 1
ATOM 998 C CA . GLU B 1 33 ? -6.062 10.969 -5.297 1 74.75 33 GLU B CA 1
ATOM 999 C C . GLU B 1 33 ? -6.609 10.172 -4.117 1 74.75 33 GLU B C 1
ATOM 1001 O O . GLU B 1 33 ? -7.703 10.453 -3.625 1 74.75 33 GLU B O 1
ATOM 1006 N N . LEU B 1 34 ? -5.844 9.219 -3.734 1 74.44 34 LEU B N 1
ATOM 1007 C CA . LEU B 1 34 ? -6.258 8.383 -2.613 1 74.44 34 LEU B CA 1
ATOM 1008 C C . LEU B 1 34 ? -6.336 9.203 -1.327 1 74.44 34 LEU B C 1
ATOM 1010 O O . LEU B 1 34 ? -7.238 9 -0.513 1 74.44 34 LEU B O 1
ATOM 1014 N N . LEU B 1 35 ? -5.461 10.086 -1.193 1 79.25 35 LEU B N 1
ATOM 1015 C CA . LEU B 1 35 ? -5.332 10.797 0.071 1 79.25 35 LEU B CA 1
ATOM 1016 C C . LEU B 1 35 ? -6.188 12.062 0.077 1 79.25 35 LEU B C 1
ATOM 1018 O O . LEU B 1 35 ? -6.422 12.656 1.133 1 79.25 35 LEU B O 1
ATOM 1022 N N . ASN B 1 36 ? -6.469 12.602 -1.041 1 74.75 36 ASN B N 1
ATOM 1023 C CA . ASN B 1 36 ? -7.223 13.844 -1.138 1 74.75 36 ASN B CA 1
ATOM 1024 C C . ASN B 1 36 ? -8.414 13.852 -0.188 1 74.75 36 ASN B C 1
ATOM 1026 O O . ASN B 1 36 ? -8.719 14.875 0.433 1 74.75 36 ASN B O 1
ATOM 1030 N N . GLY B 1 37 ? -9.07 12.734 0.017 1 67.69 37 GLY B N 1
ATOM 1031 C CA . GLY B 1 37 ? -10.172 12.734 0.971 1 67.69 37 GLY B CA 1
ATOM 1032 C C . GLY B 1 37 ? -9.711 12.828 2.412 1 67.69 37 GLY B C 1
ATOM 1033 O O . GLY B 1 37 ? -10.141 13.719 3.15 1 67.69 37 GLY B O 1
ATOM 1034 N N . SER B 1 38 ? -8.836 12.07 2.807 1 63.62 38 SER B N 1
ATOM 1035 C CA . SER B 1 38 ? -8.398 11.969 4.195 1 63.62 38 SER B CA 1
ATOM 1036 C C . SER B 1 38 ? -7.508 13.148 4.578 1 63.62 38 SER B C 1
ATOM 1038 O O . SER B 1 38 ? -7.617 13.68 5.684 1 63.62 38 SER B O 1
ATOM 1040 N N . PHE B 1 39 ? -6.707 13.625 3.727 1 67.69 39 PHE B N 1
ATOM 1041 C CA . PHE B 1 39 ? -5.77 14.703 3.994 1 67.69 39 PHE B CA 1
ATOM 1042 C C . PHE B 1 39 ? -6.461 16.062 3.896 1 67.69 39 PHE B C 1
ATOM 1044 O O . PHE B 1 39 ? -6.129 16.984 4.637 1 67.69 39 PHE B O 1
ATOM 1051 N N . GLN B 1 40 ? -7.371 16.109 3.086 1 62.19 40 GLN B N 1
ATOM 1052 C CA . GLN B 1 40 ? -8.117 17.359 2.992 1 62.19 40 GLN B CA 1
ATOM 1053 C C . GLN B 1 40 ? -8.969 17.578 4.238 1 62.19 40 GLN B C 1
ATOM 1055 O O . GLN B 1 40 ? -9.125 18.719 4.688 1 62.19 40 GLN B O 1
ATOM 1060 N N . ASP B 1 41 ? -9.391 16.531 4.785 1 65.62 41 ASP B N 1
ATOM 1061 C CA . ASP B 1 41 ? -10.266 16.672 5.945 1 65.62 41 ASP B CA 1
ATOM 1062 C C . ASP B 1 41 ? -9.5 17.188 7.156 1 65.62 41 ASP B C 1
ATOM 1064 O O . ASP B 1 41 ? -10.055 17.906 7.992 1 65.62 41 ASP B O 1
ATOM 1068 N N . ASN B 1 42 ? -8.25 17.016 7.246 1 66.81 42 ASN B N 1
ATOM 1069 C CA . ASN B 1 42 ? -7.473 17.391 8.422 1 66.81 42 ASN B CA 1
ATOM 1070 C C . ASN B 1 42 ? -6.617 18.625 8.156 1 66.81 42 ASN B C 1
ATOM 1072 O O . ASN B 1 42 ? -5.789 19.016 8.984 1 66.81 42 ASN B O 1
ATOM 1076 N N . LYS B 1 43 ? -6.922 19.297 7.027 1 77.38 43 LYS B N 1
ATOM 1077 C CA . LYS B 1 43 ? -6.168 20.484 6.645 1 77.38 43 LYS B CA 1
ATOM 1078 C C . LYS B 1 43 ? -4.672 20.203 6.598 1 77.38 43 LYS B C 1
ATOM 1080 O O . LYS B 1 43 ? -3.855 21.062 6.91 1 77.38 43 LYS B O 1
ATOM 1085 N N . MET B 1 44 ? -4.312 18.969 6.508 1 84.06 44 MET B N 1
ATOM 1086 C CA . MET B 1 44 ? -2.916 18.562 6.395 1 84.06 44 MET B CA 1
ATOM 1087 C C . MET B 1 44 ? -2.494 18.469 4.934 1 84.06 44 MET B C 1
ATOM 1089 O O . MET B 1 44 ? -3.281 18.047 4.082 1 84.06 44 MET B O 1
ATOM 1093 N N . LYS B 1 45 ? -1.283 19 4.734 1 87.31 45 LYS B N 1
ATOM 1094 C CA . LYS B 1 45 ? -0.691 18.859 3.406 1 87.31 45 LYS B CA 1
ATOM 1095 C C . LYS B 1 45 ? 0.398 17.797 3.398 1 87.31 45 LYS B C 1
ATOM 1097 O O . LYS B 1 45 ? 1.062 17.562 4.41 1 87.31 45 LYS B O 1
ATOM 1102 N N . LEU B 1 46 ? 0.468 17.156 2.289 1 90.56 46 LEU B N 1
ATOM 1103 C CA . LEU B 1 46 ? 1.522 16.172 2.057 1 90.56 46 LEU B CA 1
ATOM 1104 C C . LEU B 1 46 ? 2.664 16.781 1.249 1 90.56 46 LEU B C 1
ATOM 1106 O O . LEU B 1 46 ? 2.469 17.188 0.102 1 90.56 46 LEU B O 1
ATOM 1110 N N . GLY B 1 47 ? 3.807 16.906 1.928 1 91.12 47 GLY B N 1
ATOM 1111 C CA . GLY B 1 47 ? 4.965 17.406 1.212 1 91.12 47 GLY B CA 1
ATOM 1112 C C . GLY B 1 47 ? 5.359 16.547 0.027 1 91.12 47 GLY B C 1
ATOM 1113 O O . GLY B 1 47 ? 5.07 15.352 0.003 1 91.12 47 GLY B O 1
ATOM 1114 N N . ASN B 1 48 ? 6.07 17.219 -0.888 1 89 48 ASN B N 1
ATOM 1115 C CA . ASN B 1 48 ? 6.445 16.516 -2.115 1 89 48 ASN B CA 1
ATOM 1116 C C . ASN B 1 48 ? 7.359 15.336 -1.831 1 89 48 ASN B C 1
ATOM 1118 O O . ASN B 1 48 ? 7.168 14.25 -2.385 1 89 48 ASN B O 1
ATOM 1122 N N . ASP B 1 49 ? 8.281 15.578 -1.015 1 91.12 49 ASP B N 1
ATOM 1123 C CA . ASP B 1 49 ? 9.203 14.5 -0.705 1 91.12 49 ASP B CA 1
ATOM 1124 C C . ASP B 1 49 ? 8.516 13.391 0.081 1 91.12 49 ASP B C 1
ATOM 1126 O O . ASP B 1 49 ? 8.836 12.211 -0.088 1 91.12 49 ASP B O 1
ATOM 1130 N N . ALA B 1 50 ? 7.664 13.781 0.993 1 92.5 50 ALA B N 1
ATOM 1131 C CA . ALA B 1 50 ? 6.871 12.805 1.736 1 92.5 50 ALA B CA 1
ATOM 1132 C C . ALA B 1 50 ? 6.023 11.961 0.794 1 92.5 50 ALA B C 1
ATOM 1134 O O . ALA B 1 50 ? 5.93 10.742 0.961 1 92.5 50 ALA B O 1
ATOM 1135 N N . LEU B 1 51 ? 5.473 12.617 -0.135 1 88.25 51 LEU B N 1
ATOM 1136 C CA . LEU B 1 51 ? 4.668 11.922 -1.134 1 88.25 51 LEU B CA 1
ATOM 1137 C C . LEU B 1 51 ? 5.5 10.859 -1.852 1 88.25 51 LEU B C 1
ATOM 1139 O O . LEU B 1 51 ? 5.035 9.734 -2.057 1 88.25 51 LEU B O 1
ATOM 1143 N N . LEU B 1 52 ? 6.645 11.211 -2.188 1 87.25 52 LEU B N 1
ATOM 1144 C CA . LEU B 1 52 ? 7.531 10.273 -2.869 1 87.25 52 LEU B CA 1
ATOM 1145 C C . LEU B 1 52 ? 7.84 9.07 -1.98 1 87.25 52 LEU B C 1
ATOM 1147 O O . LEU B 1 52 ? 7.852 7.93 -2.451 1 87.25 52 LEU B O 1
ATOM 1151 N N . LEU B 1 53 ? 8.031 9.359 -0.738 1 89.19 53 LEU B N 1
ATOM 1152 C CA . LEU B 1 53 ? 8.336 8.266 0.181 1 89.19 53 LEU B CA 1
ATOM 1153 C C . LEU B 1 53 ? 7.125 7.359 0.368 1 89.19 53 LEU B C 1
ATOM 1155 O O . LEU B 1 53 ? 7.266 6.137 0.444 1 89.19 53 LEU B O 1
ATOM 1159 N N . VAL B 1 54 ? 5.965 7.945 0.453 1 88.94 54 VAL B N 1
ATOM 1160 C CA . VAL B 1 54 ? 4.742 7.164 0.6 1 88.94 54 VAL B CA 1
ATOM 1161 C C . VAL B 1 54 ? 4.574 6.242 -0.605 1 88.94 54 VAL B C 1
ATOM 1163 O O . VAL B 1 54 ? 4.145 5.094 -0.461 1 88.94 54 VAL B O 1
ATOM 1166 N N . VAL B 1 55 ? 4.895 6.699 -1.751 1 85.44 55 VAL B N 1
ATOM 1167 C CA . VAL B 1 55 ? 4.828 5.891 -2.963 1 85.44 55 VAL B CA 1
ATOM 1168 C C . VAL B 1 55 ? 5.734 4.672 -2.818 1 85.44 55 VAL B C 1
ATOM 1170 O O . VAL B 1 55 ? 5.332 3.547 -3.131 1 85.44 55 VAL B O 1
ATOM 1173 N N . GLU B 1 56 ? 6.902 4.914 -2.375 1 85.44 56 GLU B N 1
ATOM 1174 C CA . GLU B 1 56 ? 7.84 3.812 -2.197 1 85.44 56 GLU B CA 1
ATOM 1175 C C . GLU B 1 56 ? 7.328 2.812 -1.163 1 85.44 56 GLU B C 1
ATOM 1177 O O . GLU B 1 56 ? 7.461 1.602 -1.345 1 85.44 56 GLU B O 1
ATOM 1182 N N . VAL B 1 57 ? 6.859 3.318 -0.076 1 86.06 57 VAL B N 1
ATOM 1183 C CA . VAL B 1 57 ? 6.301 2.469 0.97 1 86.06 57 VAL B CA 1
ATOM 1184 C C . VAL B 1 57 ? 5.145 1.644 0.403 1 86.06 57 VAL B C 1
ATOM 1186 O O . VAL B 1 57 ? 5.074 0.432 0.625 1 86.06 57 VAL B O 1
ATOM 1189 N N . ALA B 1 58 ? 4.273 2.279 -0.366 1 86.44 58 ALA B N 1
ATOM 1190 C CA . ALA B 1 58 ? 3.135 1.592 -0.969 1 86.44 58 ALA B CA 1
ATOM 1191 C C . ALA B 1 58 ? 3.598 0.471 -1.896 1 86.44 58 ALA B C 1
ATOM 1193 O O . ALA B 1 58 ? 3.031 -0.625 -1.887 1 86.44 58 ALA B O 1
ATOM 1194 N N . LYS B 1 59 ? 4.535 0.719 -2.686 1 83.88 59 LYS B N 1
ATOM 1195 C CA . LYS B 1 59 ? 5.086 -0.295 -3.578 1 83.88 59 LYS B CA 1
ATOM 1196 C C . LYS B 1 59 ? 5.57 -1.512 -2.797 1 83.88 59 LYS B C 1
ATOM 1198 O O . LYS B 1 59 ? 5.309 -2.652 -3.186 1 83.88 59 LYS B O 1
ATOM 1203 N N . CYS B 1 60 ? 6.316 -1.244 -1.759 1 84.31 60 CYS B N 1
ATOM 1204 C CA . CYS B 1 60 ? 6.859 -2.312 -0.925 1 84.31 60 CYS B CA 1
ATOM 1205 C C . CYS B 1 60 ? 5.738 -3.146 -0.313 1 84.31 60 CYS B C 1
ATOM 1207 O O . CYS B 1 60 ? 5.801 -4.379 -0.327 1 84.31 60 CYS B O 1
ATOM 1209 N N . LEU B 1 61 ? 4.746 -2.432 0.18 1 84.44 61 LEU B N 1
ATOM 1210 C CA . LEU B 1 61 ? 3.65 -3.121 0.851 1 84.44 61 LEU B CA 1
ATOM 1211 C C . LEU B 1 61 ? 2.859 -3.973 -0.136 1 84.44 61 LEU B C 1
ATOM 1213 O O . LEU B 1 61 ? 2.461 -5.094 0.186 1 84.44 61 LEU B O 1
ATOM 1217 N N . VAL B 1 62 ? 2.652 -3.48 -1.274 1 86.31 62 VAL B N 1
ATOM 1218 C CA . VAL B 1 62 ? 1.931 -4.219 -2.305 1 86.31 62 VAL B CA 1
ATOM 1219 C C . VAL B 1 62 ? 2.744 -5.438 -2.734 1 86.31 62 VAL B C 1
ATOM 1221 O O . VAL B 1 62 ? 2.205 -6.543 -2.844 1 86.31 62 VAL B O 1
ATOM 1224 N N . THR B 1 63 ? 3.982 -5.277 -2.98 1 85.06 63 THR B N 1
ATOM 1225 C CA . THR B 1 63 ? 4.855 -6.375 -3.387 1 85.06 63 THR B CA 1
ATOM 1226 C C . THR B 1 63 ? 4.871 -7.473 -2.326 1 85.06 63 THR B C 1
ATOM 1228 O O . THR B 1 63 ? 4.809 -8.656 -2.654 1 85.06 63 THR B O 1
ATOM 1231 N N . GLU B 1 64 ? 4.977 -6.992 -1.093 1 84.19 64 GLU B N 1
ATOM 1232 C CA . GLU B 1 64 ? 4.996 -7.941 0.015 1 84.19 64 GLU B CA 1
ATOM 1233 C C . GLU B 1 64 ? 3.689 -8.727 0.087 1 84.19 64 GLU B C 1
ATOM 1235 O O . GLU B 1 64 ? 3.701 -9.945 0.289 1 84.19 64 GLU B O 1
ATOM 1240 N N . THR B 1 65 ? 2.596 -8.102 0.026 1 89.5 65 THR B N 1
ATOM 1241 C CA . THR B 1 65 ? 1.29 -8.75 0.06 1 89.5 65 THR B CA 1
ATOM 1242 C C . THR B 1 65 ? 1.19 -9.82 -1.023 1 89.5 65 THR B C 1
ATOM 1244 O O . THR B 1 65 ? 0.795 -10.953 -0.749 1 89.5 65 THR B O 1
ATOM 1247 N N . CYS B 1 66 ? 1.622 -9.516 -2.213 1 88.62 66 CYS B N 1
ATOM 1248 C CA . CYS B 1 66 ? 1.491 -10.43 -3.342 1 88.62 66 CYS B CA 1
ATOM 1249 C C . CYS B 1 66 ? 2.477 -11.586 -3.225 1 88.62 66 CYS B C 1
ATOM 1251 O O . CYS B 1 66 ? 2.166 -12.711 -3.611 1 88.62 66 CYS B O 1
ATOM 1253 N N . LEU B 1 67 ? 3.666 -11.242 -2.727 1 87.31 67 LEU B N 1
ATOM 1254 C CA . LEU B 1 67 ? 4.652 -12.297 -2.527 1 87.31 67 LEU B CA 1
ATOM 1255 C C . LEU B 1 67 ? 4.152 -13.328 -1.517 1 87.31 67 LEU B C 1
ATOM 1257 O O . LEU B 1 67 ? 4.25 -14.531 -1.75 1 87.31 67 LEU B O 1
ATOM 1261 N N . ARG B 1 68 ? 3.596 -12.797 -0.457 1 89.44 68 ARG B N 1
ATOM 1262 C CA . ARG B 1 68 ? 3.053 -13.695 0.557 1 89.44 68 ARG B CA 1
ATOM 1263 C C . ARG B 1 68 ? 1.889 -14.508 0.002 1 89.44 68 ARG B C 1
ATOM 1265 O O . ARG B 1 68 ? 1.805 -15.719 0.228 1 89.44 68 ARG B O 1
ATOM 1272 N N . ALA B 1 69 ? 1.027 -13.867 -0.653 1 92.31 69 ALA B N 1
ATOM 1273 C CA . ALA B 1 69 ? -0.106 -14.555 -1.262 1 92.31 69 ALA B CA 1
ATOM 1274 C C . ALA B 1 69 ? 0.367 -15.609 -2.26 1 92.31 69 ALA B C 1
ATOM 1276 O O . ALA B 1 69 ? -0.195 -16.703 -2.328 1 92.31 69 ALA B O 1
ATOM 1277 N N . SER B 1 70 ? 1.396 -15.312 -3.006 1 91 70 SER B N 1
ATOM 1278 C CA . SER B 1 70 ? 1.951 -16.25 -3.98 1 91 70 SER B CA 1
ATOM 1279 C C . SER B 1 70 ? 2.535 -17.484 -3.299 1 91 70 SER B C 1
ATOM 1281 O O . SER B 1 70 ? 2.398 -18.594 -3.801 1 91 70 SER B O 1
ATOM 1283 N N . THR B 1 71 ? 3.248 -17.172 -2.188 1 90.19 71 THR B N 1
ATOM 1284 C CA . THR B 1 71 ? 3.801 -18.281 -1.405 1 90.19 71 THR B CA 1
ATOM 1285 C C . THR B 1 71 ? 2.693 -19.219 -0.941 1 90.19 71 THR B C 1
ATOM 1287 O O . THR B 1 71 ? 2.832 -20.438 -1.034 1 90.19 71 THR B O 1
ATOM 1290 N N . HIS B 1 72 ? 1.56 -18.578 -0.483 1 91.81 72 HIS B N 1
ATOM 1291 C CA . HIS B 1 72 ? 0.408 -19.375 -0.071 1 91.81 72 HIS B CA 1
ATOM 1292 C C . HIS B 1 72 ? -0.164 -20.172 -1.244 1 91.81 72 HIS B C 1
ATOM 1294 O O . HIS B 1 72 ? -0.505 -21.344 -1.099 1 91.81 72 HIS B O 1
ATOM 1300 N N . ALA B 1 73 ? -0.287 -19.562 -2.389 1 93.75 73 ALA B N 1
ATOM 1301 C CA . ALA B 1 73 ? -0.807 -20.219 -3.584 1 93.75 73 ALA B CA 1
ATOM 1302 C C . ALA B 1 73 ? 0.077 -21.391 -3.992 1 93.75 73 ALA B C 1
ATOM 1304 O O . ALA B 1 73 ? -0.424 -22.484 -4.305 1 93.75 73 ALA B O 1
ATOM 1305 N N . LEU B 1 74 ? 1.408 -21.172 -4 1 91.19 74 LEU B N 1
ATOM 1306 C CA . LEU B 1 74 ? 2.361 -22.203 -4.375 1 91.19 74 LEU B CA 1
ATOM 1307 C C . LEU B 1 74 ? 2.264 -23.406 -3.432 1 91.19 74 LEU B C 1
ATOM 1309 O O . LEU B 1 74 ? 2.316 -24.547 -3.871 1 91.19 74 LEU B O 1
ATOM 1313 N N . GLN B 1 75 ? 2.145 -23.109 -2.156 1 93.75 75 GLN B N 1
ATOM 1314 C CA . GLN B 1 75 ? 2.006 -24.156 -1.15 1 93.75 75 GLN B CA 1
ATOM 1315 C C . GLN B 1 75 ? 0.761 -25 -1.405 1 93.75 75 GLN B C 1
ATOM 1317 O O . GLN B 1 75 ? 0.736 -26.188 -1.084 1 93.75 75 GLN B O 1
ATOM 1322 N N . GLU B 1 76 ? -0.249 -24.469 -1.997 1 94.88 76 GLU B N 1
ATOM 1323 C CA . GLU B 1 76 ? -1.506 -25.156 -2.266 1 94.88 76 GLU B CA 1
ATOM 1324 C C . GLU B 1 76 ? -1.524 -25.75 -3.676 1 94.88 76 GLU B C 1
ATOM 1326 O O . GLU B 1 76 ? -2.529 -26.312 -4.102 1 94.88 76 GLU B O 1
ATOM 1331 N N . GLY B 1 77 ? -0.452 -25.5 -4.449 1 92.69 77 GLY B N 1
ATOM 1332 C CA . GLY B 1 77 ? -0.311 -26.062 -5.785 1 92.69 77 GLY B CA 1
ATOM 1333 C C . GLY B 1 77 ? -1.065 -25.281 -6.844 1 92.69 77 GLY B C 1
ATOM 1334 O O . GLY B 1 77 ? -1.439 -25.828 -7.879 1 92.69 77 GLY B O 1
ATOM 1335 N N . CYS B 1 78 ? -1.396 -24.094 -6.539 1 91.94 78 CYS B N 1
ATOM 1336 C CA . CYS B 1 78 ? -2.107 -23.25 -7.496 1 91.94 78 CYS B CA 1
ATOM 1337 C C . CYS B 1 78 ? -1.135 -22.562 -8.445 1 91.94 78 CYS B C 1
ATOM 1339 O O . CYS B 1 78 ? 0.031 -22.359 -8.109 1 91.94 78 CYS B O 1
ATOM 1341 N N . GLU B 1 79 ? -1.663 -22.281 -9.625 1 88.94 79 GLU B N 1
ATOM 1342 C CA . GLU B 1 79 ? -0.853 -21.594 -10.633 1 88.94 79 GLU B CA 1
ATOM 1343 C C . GLU B 1 79 ? -1.183 -20.109 -10.688 1 88.94 79 GLU B C 1
ATOM 1345 O O . GLU B 1 79 ? -0.585 -19.359 -11.469 1 88.94 79 GLU B O 1
ATOM 1350 N N . LYS B 1 80 ? -2.094 -19.75 -9.836 1 92 80 LYS B N 1
ATOM 1351 C CA . LYS B 1 80 ? -2.455 -18.328 -9.773 1 92 80 LYS B CA 1
ATOM 1352 C C . LYS B 1 80 ? -2.814 -17.922 -8.352 1 92 80 LYS B C 1
ATOM 1354 O O . LYS B 1 80 ? -3.266 -18.734 -7.551 1 92 80 LYS B O 1
ATOM 1359 N N . VAL B 1 81 ? -2.621 -16.672 -8.086 1 94.25 81 VAL B N 1
ATOM 1360 C CA . VAL B 1 81 ? -3.059 -16.094 -6.816 1 94.25 81 VAL B CA 1
ATOM 1361 C C . VAL B 1 81 ? -4.535 -15.727 -6.902 1 94.25 81 VAL B C 1
ATOM 1363 O O . VAL B 1 81 ? -4.934 -14.914 -7.746 1 94.25 81 VAL B O 1
ATOM 1366 N N . ASP B 1 82 ? -5.297 -16.375 -6.148 1 95.12 82 ASP B N 1
ATOM 1367 C CA . ASP B 1 82 ? -6.719 -16.062 -6.062 1 95.12 82 ASP B CA 1
ATOM 1368 C C . ASP B 1 82 ? -7.035 -15.297 -4.777 1 95.12 82 ASP B C 1
ATOM 1370 O O . ASP B 1 82 ? -6.164 -15.117 -3.924 1 95.12 82 ASP B O 1
ATOM 1374 N N . ILE B 1 83 ? -8.289 -14.828 -4.695 1 94.12 83 ILE B N 1
ATOM 1375 C CA . ILE B 1 83 ? -8.719 -13.953 -3.609 1 94.12 83 ILE B CA 1
ATOM 1376 C C . ILE B 1 83 ? -8.477 -14.648 -2.27 1 94.12 83 ILE B C 1
ATOM 1378 O O . ILE B 1 83 ? -8.133 -13.992 -1.283 1 94.12 83 ILE B O 1
ATOM 1382 N N . GLU B 1 84 ? -8.609 -15.969 -2.221 1 95.06 84 GLU B N 1
ATOM 1383 C CA . GLU B 1 84 ? -8.461 -16.703 -0.966 1 95.06 84 GLU B CA 1
ATOM 1384 C C . GLU B 1 84 ? -7.035 -16.594 -0.43 1 95.06 84 GLU B C 1
ATOM 1386 O O . GLU B 1 84 ? -6.824 -16.562 0.785 1 95.06 84 GLU B O 1
ATOM 1391 N N . HIS B 1 85 ? -6.094 -16.547 -1.342 1 95.5 85 HIS B N 1
ATOM 1392 C CA . HIS B 1 85 ? -4.695 -16.469 -0.938 1 95.5 85 HIS B CA 1
ATOM 1393 C C . HIS B 1 85 ? -4.375 -15.117 -0.31 1 95.5 85 HIS B C 1
ATOM 1395 O O . HIS B 1 85 ? -3.576 -15.039 0.623 1 95.5 85 HIS B O 1
ATOM 1401 N N . ILE B 1 86 ? -4.977 -14.055 -0.779 1 92.44 86 ILE B N 1
ATOM 1402 C CA . ILE B 1 86 ? -4.793 -12.727 -0.213 1 92.44 86 ILE B CA 1
ATOM 1403 C C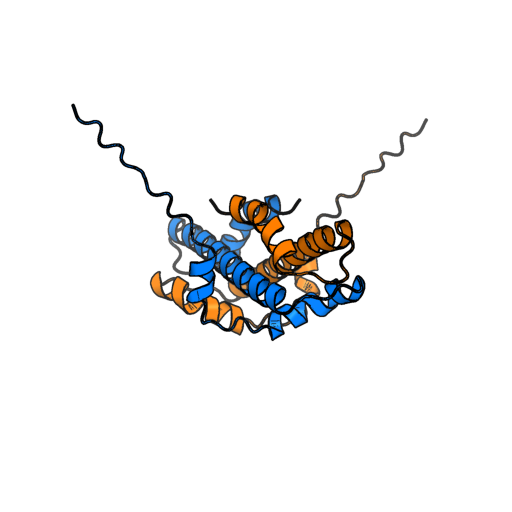 . ILE B 1 86 ? -5.5 -12.641 1.137 1 92.44 86 ILE B C 1
ATOM 1405 O O . ILE B 1 86 ? -4.961 -12.07 2.09 1 92.44 86 ILE B O 1
ATOM 1409 N N . GLU B 1 87 ? -6.645 -13.25 1.161 1 91.38 87 GLU B N 1
ATOM 1410 C CA . GLU B 1 87 ? -7.426 -13.227 2.395 1 91.38 87 GLU B CA 1
ATOM 1411 C C . GLU B 1 87 ? -6.66 -13.875 3.543 1 91.38 87 GLU B C 1
ATOM 1413 O O . GLU B 1 87 ? -6.754 -13.43 4.688 1 91.38 87 GLU B O 1
ATOM 1418 N N . LYS B 1 88 ? -5.992 -14.859 3.309 1 91 88 LYS B N 1
ATOM 1419 C CA . LYS B 1 88 ? -5.211 -15.562 4.324 1 91 88 LYS B CA 1
ATOM 1420 C C . LYS B 1 88 ? -4.098 -14.672 4.875 1 91 88 LYS B C 1
ATOM 1422 O O . LYS B 1 88 ? -3.582 -14.922 5.965 1 91 88 LYS B O 1
ATOM 1427 N N . CYS B 1 89 ? -3.664 -13.703 4.082 1 88.12 89 CYS B N 1
ATOM 1428 C CA . CYS B 1 89 ? -2.592 -12.812 4.5 1 88.12 89 CYS B CA 1
ATOM 1429 C C . CYS B 1 89 ? -3.139 -11.656 5.332 1 88.12 89 CYS B C 1
ATOM 1431 O O . CYS B 1 89 ? -2.381 -10.953 6.004 1 88.12 89 CYS B O 1
ATOM 1433 N N . LEU B 1 90 ? -4.461 -11.453 5.293 1 86.31 90 LEU B N 1
ATOM 1434 C CA . LEU B 1 90 ? -5.078 -10.266 5.871 1 86.31 90 LEU B CA 1
ATOM 1435 C C . LEU B 1 90 ? -4.875 -10.227 7.383 1 86.31 90 LEU B C 1
ATOM 1437 O O . LEU B 1 90 ? -4.559 -9.172 7.945 1 86.31 90 LEU B O 1
ATOM 1441 N N . PRO B 1 91 ? -5.008 -11.406 8.039 1 83.69 91 PRO B N 1
ATOM 1442 C CA . PRO B 1 91 ? -4.797 -11.344 9.484 1 83.69 91 PRO B CA 1
ATOM 1443 C C . PRO B 1 91 ? -3.436 -10.758 9.859 1 83.69 91 PRO B C 1
ATOM 1445 O O . PRO B 1 91 ? -3.348 -9.914 10.75 1 83.69 91 PRO B O 1
ATOM 1448 N N . GLN B 1 92 ? -2.459 -11.141 9.18 1 78.12 92 GLN B N 1
ATOM 1449 C CA . GLN B 1 92 ? -1.118 -10.633 9.461 1 78.12 92 GLN B CA 1
ATOM 1450 C C . GLN B 1 92 ? -1.008 -9.148 9.109 1 78.12 92 GLN B C 1
ATOM 1452 O O . GLN B 1 92 ? -0.362 -8.383 9.836 1 78.12 92 GLN B O 1
ATOM 1457 N N . LEU B 1 93 ? -1.568 -8.672 8.078 1 75.75 93 LEU B N 1
ATOM 1458 C CA . LEU B 1 93 ? -1.532 -7.281 7.637 1 75.75 93 LEU B CA 1
ATOM 1459 C C . LEU B 1 93 ? -2.295 -6.387 8.602 1 75.75 93 LEU B C 1
ATOM 1461 O O . LEU B 1 93 ? -1.861 -5.27 8.898 1 75.75 93 LEU B O 1
ATOM 1465 N N . MET B 1 94 ? -3.365 -6.812 9.086 1 71.19 94 MET B N 1
ATOM 1466 C CA . MET B 1 94 ? -4.258 -6.023 9.93 1 71.19 94 MET B CA 1
ATOM 1467 C 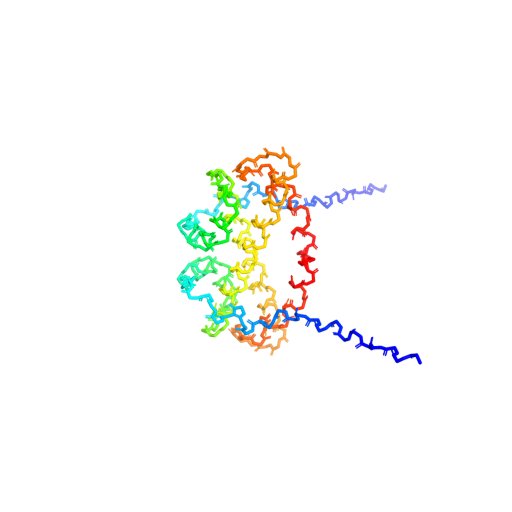C . MET B 1 94 ? -3.689 -5.879 11.336 1 71.19 94 MET B C 1
ATOM 1469 O O . MET B 1 94 ? -3.945 -4.883 12.016 1 71.19 94 MET B O 1
ATOM 1473 N N . LEU B 1 95 ? -3.018 -6.824 11.781 1 71.31 95 LEU B N 1
ATOM 1474 C CA . LEU B 1 95 ? -2.412 -6.77 13.109 1 71.31 95 LEU B CA 1
ATOM 1475 C C . LEU B 1 95 ? -1.374 -5.656 13.188 1 71.31 95 LEU B C 1
ATOM 1477 O O . LEU B 1 95 ? -1.056 -5.176 14.273 1 71.31 95 LEU B O 1
ATOM 1481 N N . ASP B 1 96 ? -0.908 -5.289 12.141 1 59.78 96 ASP B N 1
ATOM 1482 C CA . ASP B 1 96 ? 0.127 -4.262 12.047 1 59.78 96 ASP B CA 1
ATOM 1483 C C . ASP B 1 96 ? -0.47 -2.865 12.18 1 59.78 96 ASP B C 1
ATOM 1485 O O . ASP B 1 96 ? 0.259 -1.887 12.359 1 59.78 96 ASP B O 1
ATOM 1489 N N . PHE B 1 97 ? -1.729 -2.775 12.117 1 57.56 97 PHE B N 1
ATOM 1490 C CA . PHE B 1 97 ? -2.355 -1.46 12.156 1 57.56 97 PHE B CA 1
ATOM 1491 C C . PHE B 1 97 ? -3.07 -1.238 13.477 1 57.56 97 PHE B C 1
ATOM 1493 O O . PHE B 1 97 ? -3.934 -2.029 13.867 1 57.56 97 PHE B O 1
ATOM 1500 N N . PRO B 1 98 ? -2.414 -0.701 14.57 1 47.22 98 PRO B N 1
ATOM 1501 C CA . PRO B 1 98 ? -3.152 -0.405 15.805 1 47.22 98 PRO B CA 1
ATOM 1502 C C . PRO B 1 98 ? -4.406 0.43 15.555 1 47.22 98 PRO B C 1
ATOM 1504 O O . PRO B 1 98 ? -4.48 1.151 14.555 1 47.22 98 PRO B O 1
#

Radius of gyration: 19.05 Å; Cα contacts (8 Å, |Δi|>4): 185; chains: 2; bounding box: 69×48×54 Å

Solvent-accessible surface area (backbone atoms only — not comparable to full-atom values): 11319 Å² total; per-residue (Å²): 134,82,76,75,76,74,72,73,71,73,78,63,78,48,68,65,60,61,51,63,68,54,70,67,72,60,50,64,63,56,56,46,60,66,36,49,64,65,32,54,73,66,68,43,40,74,31,72,65,23,48,53,48,50,42,48,52,43,52,52,53,47,52,48,53,50,50,52,15,40,52,51,18,51,75,71,71,44,68,43,26,40,49,67,30,46,56,69,47,42,65,62,59,53,69,57,53,130,135,82,76,74,76,75,72,74,73,74,77,63,77,49,65,63,61,60,51,62,70,52,69,66,73,61,49,65,63,56,57,45,61,67,36,50,63,66,32,56,73,67,68,43,40,74,31,72,65,22,48,53,48,50,44,49,52,44,52,52,52,47,52,48,52,50,50,53,15,40,53,50,18,49,75,71,69,44,67,42,26,41,49,68,30,47,54,68,48,42,64,63,59,52,68,58,55,129

InterPro domains:
  IPR009072 Histone-fold [SSF47113] (26-93)
  IPR018552 Centromere protein X [PF09415] (28-97)
  IPR018552 Centromere protein X [PTHR28680] (19-97)

Sequence (196 aa):
MARNSNEKGEDSVDPAAVVSNVKSTFKKEIIKELLNGSFQDNKMKLGNDALLLVVEVAKCLVTETCLRASTHALQEGCEKVDIEHIEKCLPQLMLDFPMARNSNEKGEDSVDPAAVVSNVKSTFKKEIIKELLNGSFQDNKMKLGNDALLLVVEVAKCLVTETCLRASTHALQEGCEKVDIEHIEKCLPQLMLDFP

Nearest PDB structures (foldseek):
  1h3o-assembly2_D  TM=8.468E-01  e=2.090E-01  Homo sapiens
  3a6n-assembly1_A  TM=8.738E-01  e=7.237E-01  Homo sapiens
  7cow-assembly1_K  TM=8.739E-01  e=9.728E-01  Homo sapiens
  3azn-assembly1_E  TM=7.885E-01  e=8.146E-01  Homo sapiens
  5ong-assembly1_E  TM=8.086E-01  e=1.865E+00  Xenopus laevis

Secondary structure (DSSP, 8-state):
---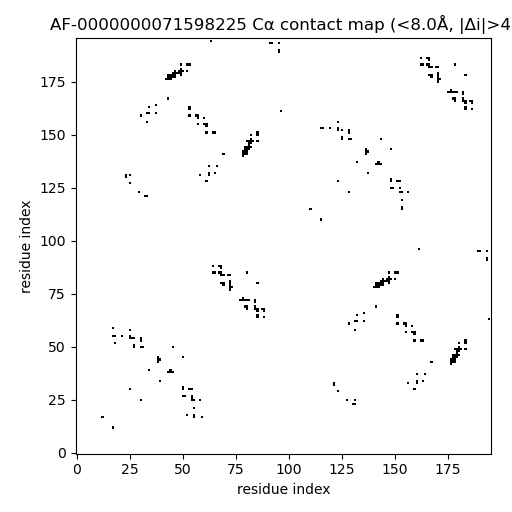-----------HHHHHHH--S---HHHHHHHHHHHHHHTT-EE-HHHHHHHHHHHHHHHHHHHHHHHHHHHHTT-SEE-HHHHHTTHHHHHHT--/--------------HHHHHHH--S---HHHHHHHHHHHHHHTT-EE-HHHHHHHHHHHHHHHHHHHHHHHHHHHHTT-SEE-HHHHHTTHHHHHHT--